Protein AF-A0A1M2V2R4-F1 (afdb_monomer_lite)

Structure (mmCIF, N/CA/C/O backbone):
data_AF-A0A1M2V2R4-F1
#
_entry.id   AF-A0A1M2V2R4-F1
#
loop_
_atom_site.group_PDB
_atom_site.id
_atom_site.type_symbol
_atom_site.label_atom_id
_atom_site.label_alt_id
_atom_site.label_comp_id
_atom_site.label_asym_id
_atom_site.label_entity_id
_atom_site.label_seq_id
_atom_site.pdbx_PDB_ins_code
_atom_site.Cartn_x
_atom_site.Cartn_y
_atom_site.Cartn_z
_atom_site.occupancy
_atom_site.B_iso_or_equiv
_atom_site.auth_seq_id
_atom_site.auth_comp_id
_atom_site.auth_asym_id
_atom_site.auth_atom_id
_atom_site.pdbx_PDB_model_num
ATOM 1 N N . MET A 1 1 ? -35.791 42.695 51.194 1.00 43.44 1 MET A N 1
ATOM 2 C CA . MET A 1 1 ? -35.370 41.279 51.140 1.00 43.44 1 MET A CA 1
ATOM 3 C C . MET A 1 1 ? -35.039 40.938 49.696 1.00 43.44 1 MET A C 1
ATOM 5 O O . MET A 1 1 ? -35.942 40.626 48.939 1.00 43.44 1 MET A O 1
ATOM 9 N N . TYR A 1 2 ? -33.774 41.067 49.300 1.00 45.31 2 TYR A N 1
ATOM 10 C CA . TYR A 1 2 ? -33.283 40.587 48.006 1.00 45.31 2 TYR A CA 1
ATOM 11 C C . TYR A 1 2 ? -32.093 39.670 48.278 1.00 45.31 2 TYR A C 1
ATOM 13 O O . TYR A 1 2 ? -31.218 40.079 49.046 1.00 45.31 2 TYR A O 1
ATOM 21 N N . PRO A 1 3 ? -32.054 38.438 47.743 1.00 62.41 3 PRO A N 1
ATOM 22 C CA . PRO A 1 3 ? -31.018 37.502 48.125 1.00 62.41 3 PRO A CA 1
ATOM 23 C C . PRO A 1 3 ? -29.809 37.683 47.202 1.00 62.41 3 PRO A C 1
ATOM 25 O O . PRO A 1 3 ? -29.926 37.819 45.988 1.00 62.41 3 PRO A O 1
ATOM 28 N N . HIS A 1 4 ? -28.628 37.706 47.807 1.00 57.97 4 HIS A N 1
ATOM 29 C CA . HIS A 1 4 ? -27.348 37.751 47.115 1.00 57.97 4 HIS A CA 1
ATOM 30 C C . HIS A 1 4 ? -26.994 36.348 46.592 1.00 57.97 4 HIS A C 1
ATOM 32 O O . HIS A 1 4 ? -26.732 35.448 47.386 1.00 57.97 4 HIS A O 1
ATOM 38 N N . HIS A 1 5 ? -26.954 36.153 45.268 1.00 59.88 5 HIS A N 1
ATOM 39 C CA . HIS A 1 5 ? -26.519 34.896 44.624 1.00 59.88 5 HIS A CA 1
ATOM 40 C C . HIS A 1 5 ? -25.439 35.118 43.547 1.00 59.88 5 HIS A C 1
ATOM 42 O O . HIS A 1 5 ? -25.550 34.669 42.413 1.00 59.88 5 HIS A O 1
ATOM 48 N N . TRP A 1 6 ? -24.351 35.800 43.910 1.00 57.03 6 TRP A N 1
ATOM 49 C CA . TRP A 1 6 ? -23.211 36.069 43.014 1.00 57.03 6 TRP A CA 1
ATOM 50 C C . TRP A 1 6 ? -21.918 35.361 43.463 1.00 57.03 6 TRP A C 1
ATOM 52 O O . TRP A 1 6 ? -20.842 35.948 43.463 1.00 57.03 6 TRP A O 1
ATOM 62 N N . GLY A 1 7 ? -22.012 34.097 43.897 1.00 58.00 7 GLY A N 1
ATOM 63 C CA . GLY A 1 7 ? -20.919 33.431 44.627 1.00 58.00 7 GLY A CA 1
ATOM 64 C C . GLY A 1 7 ? -20.260 32.192 44.008 1.00 58.00 7 GLY A C 1
ATOM 65 O O . GLY A 1 7 ? -19.337 31.667 44.626 1.00 58.00 7 GLY A O 1
ATOM 66 N N . HIS A 1 8 ? -20.687 31.673 42.847 1.00 55.97 8 HIS A N 1
ATOM 67 C CA . HIS A 1 8 ? -20.302 30.299 42.456 1.00 55.97 8 HIS A CA 1
ATOM 68 C C . HIS A 1 8 ? -19.727 30.077 41.046 1.00 55.97 8 HIS A C 1
ATOM 70 O O . HIS A 1 8 ? -19.589 28.927 40.640 1.00 55.97 8 HIS A O 1
ATOM 76 N N . MET A 1 9 ? -19.291 31.108 40.312 1.00 56.41 9 MET A N 1
ATOM 77 C CA . MET A 1 9 ? -18.733 30.891 38.959 1.00 56.41 9 MET A CA 1
ATOM 78 C C . MET A 1 9 ? -17.219 30.619 38.871 1.00 56.41 9 MET A C 1
ATOM 80 O O . MET A 1 9 ? -16.747 30.201 37.818 1.00 56.41 9 MET A O 1
ATOM 84 N N . TYR A 1 10 ? -16.437 30.748 39.948 1.00 57.16 10 TYR A N 1
ATOM 85 C CA . TYR A 1 10 ? -14.966 30.651 39.846 1.00 57.16 10 TYR A CA 1
ATOM 86 C C . TYR A 1 10 ? -14.344 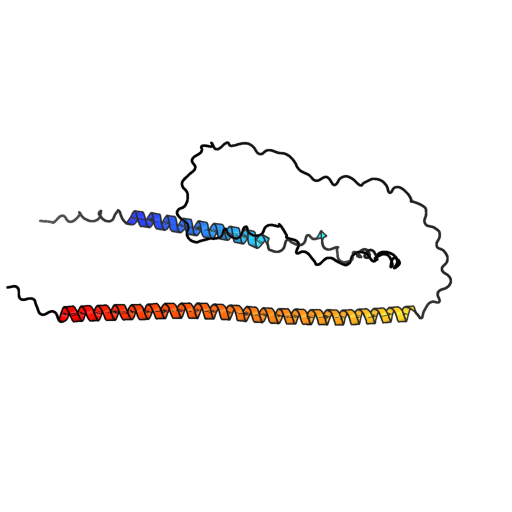29.300 40.243 1.00 57.16 10 TYR A C 1
ATOM 88 O O . TYR A 1 10 ? -13.121 29.185 40.307 1.00 57.16 10 TYR A O 1
ATOM 96 N N . ARG A 1 11 ? -15.133 28.238 40.472 1.00 53.97 11 ARG A N 1
ATOM 97 C CA . ARG A 1 11 ? -14.583 26.923 40.882 1.00 53.97 11 ARG A CA 1
ATOM 98 C C . ARG A 1 11 ? -14.212 25.968 39.734 1.00 53.97 11 ARG A C 1
ATOM 100 O O . ARG A 1 11 ? -13.645 24.914 40.002 1.00 53.97 11 ARG A O 1
ATOM 107 N N . CYS A 1 12 ? -14.426 26.347 38.471 1.00 57.62 12 CYS A N 1
ATOM 108 C CA . CYS A 1 12 ? -14.087 25.521 37.296 1.00 57.62 12 CYS A CA 1
ATOM 109 C C . CYS A 1 12 ? -12.689 25.788 36.682 1.00 57.62 12 CYS A C 1
ATOM 111 O O . CYS A 1 12 ? -12.333 25.181 35.676 1.00 57.62 12 CYS A O 1
ATOM 113 N N . GLY A 1 13 ? -11.857 26.652 37.279 1.00 56.47 13 GLY A N 1
ATOM 114 C CA . GLY A 1 13 ? -10.621 27.164 36.654 1.00 56.47 13 GLY A CA 1
ATOM 115 C C . GLY A 1 13 ? -9.381 26.253 36.637 1.00 56.47 13 GLY A C 1
ATOM 116 O O . GLY A 1 13 ? -8.342 26.674 36.140 1.00 56.47 13 GLY A O 1
ATOM 117 N N . ARG A 1 14 ? -9.430 25.025 37.177 1.00 60.69 14 ARG A N 1
ATOM 118 C CA . ARG A 1 14 ? -8.240 24.140 37.244 1.00 60.69 14 ARG A CA 1
ATOM 119 C C . ARG A 1 14 ? -8.188 23.029 36.195 1.00 60.69 14 ARG A C 1
ATOM 121 O O . ARG A 1 14 ? -7.108 22.500 35.950 1.00 60.69 14 ARG A O 1
ATOM 128 N N . ALA A 1 15 ? -9.312 22.669 35.579 1.00 59.00 15 ALA A N 1
ATOM 129 C CA . ALA A 1 15 ? -9.340 21.608 34.568 1.00 59.00 15 ALA A CA 1
ATOM 130 C C . ALA A 1 15 ? -9.020 22.132 33.157 1.00 59.00 15 ALA A C 1
ATOM 132 O O . ALA A 1 15 ? -8.396 21.431 32.364 1.00 59.00 15 ALA A O 1
ATOM 133 N N . THR A 1 16 ? -9.383 23.379 32.855 1.00 71.50 16 THR A N 1
ATOM 134 C CA . THR A 1 16 ? -9.231 23.968 31.516 1.00 71.50 16 THR A CA 1
ATOM 135 C C . THR A 1 16 ? -7.776 24.229 31.127 1.00 71.50 16 THR A C 1
ATOM 137 O O . THR A 1 16 ? -7.438 24.102 29.952 1.00 71.50 16 THR A O 1
ATOM 140 N N . SER A 1 17 ? -6.878 24.498 32.086 1.00 83.06 17 SER A N 1
ATOM 141 C CA . SER A 1 17 ? -5.461 24.724 31.761 1.00 83.06 17 SER A CA 1
ATOM 142 C C . SER A 1 17 ? -4.756 23.462 31.257 1.00 83.06 17 SER A C 1
ATOM 144 O O . SER A 1 17 ? -3.852 23.554 30.432 1.00 83.06 17 SER A O 1
ATOM 146 N N . ARG A 1 18 ? -5.188 22.270 31.691 1.00 84.81 18 ARG A N 1
ATOM 147 C CA . ARG A 1 18 ? -4.596 21.004 31.233 1.00 84.81 18 ARG A CA 1
ATOM 148 C C . ARG A 1 18 ? -4.964 20.708 29.788 1.00 84.81 18 ARG A C 1
ATOM 150 O O . ARG A 1 18 ? -4.087 20.351 29.012 1.00 84.81 18 ARG A O 1
ATOM 157 N N . PHE A 1 19 ? -6.227 20.910 29.416 1.00 89.81 19 PHE A N 1
ATOM 158 C CA . PHE A 1 19 ? -6.665 20.739 28.029 1.00 89.81 19 PHE A CA 1
ATOM 159 C C . PHE A 1 19 ? -5.921 21.672 27.074 1.00 89.81 19 PHE A C 1
ATOM 161 O O . PHE A 1 19 ? -5.541 21.238 25.991 1.00 89.81 19 PHE A O 1
ATOM 168 N N . PHE A 1 20 ? -5.640 22.907 27.496 1.00 91.88 20 PHE A N 1
ATOM 169 C CA . PHE A 1 20 ? -4.827 23.831 26.709 1.00 91.88 20 PHE A CA 1
ATOM 170 C C . PHE A 1 20 ? -3.417 23.278 26.444 1.00 91.88 20 PHE A C 1
ATOM 172 O O . PHE A 1 20 ? -2.982 23.237 25.296 1.00 91.88 20 PHE A O 1
ATOM 179 N N . TRP A 1 21 ? -2.731 22.769 27.474 1.00 92.25 21 TRP A N 1
ATOM 180 C CA . TRP A 1 21 ? -1.406 22.161 27.305 1.00 92.25 21 TRP A CA 1
ATOM 181 C C . TRP A 1 21 ? -1.431 20.883 26.460 1.00 92.25 21 TRP A C 1
ATOM 183 O O . TRP A 1 21 ? -0.523 20.676 25.658 1.00 92.25 21 TRP A O 1
ATOM 193 N N . PHE A 1 22 ? -2.473 20.053 26.579 1.00 95.50 22 PHE A N 1
ATOM 194 C CA . PHE A 1 22 ? -2.638 18.878 25.719 1.00 95.50 22 PHE A CA 1
ATOM 195 C C . PHE A 1 22 ? -2.870 19.260 24.257 1.00 95.50 22 PHE A C 1
ATOM 197 O O . PHE A 1 22 ? -2.244 18.671 23.382 1.00 95.50 22 PHE A O 1
ATOM 204 N N . ALA A 1 23 ? -3.715 20.257 23.982 1.00 96.06 23 ALA A N 1
ATOM 205 C CA . ALA A 1 23 ? -3.953 20.735 22.622 1.00 96.06 23 ALA A CA 1
ATOM 206 C C . ALA A 1 23 ? -2.678 21.330 22.008 1.00 96.06 23 ALA A C 1
ATOM 208 O O . ALA A 1 23 ? -2.348 21.034 20.861 1.00 96.06 23 ALA A O 1
ATOM 209 N N . PHE A 1 24 ? -1.922 22.105 22.791 1.00 97.19 24 PHE A N 1
ATOM 210 C CA . PHE A 1 24 ? -0.652 22.671 22.346 1.00 97.19 24 PHE A CA 1
ATOM 211 C C . PHE A 1 24 ? 0.394 21.579 22.069 1.00 97.19 24 PHE A C 1
ATOM 213 O O . PHE A 1 24 ? 1.038 21.589 21.022 1.00 97.19 24 PHE A O 1
ATOM 220 N N . GLY A 1 25 ? 0.517 20.590 22.960 1.00 97.12 25 GLY A N 1
ATOM 221 C CA . GLY A 1 25 ? 1.423 19.453 22.783 1.00 97.12 25 GLY A CA 1
ATOM 222 C C . GLY A 1 25 ? 1.050 18.566 21.593 1.00 97.12 25 GLY A C 1
ATOM 223 O O . GLY A 1 25 ? 1.919 18.216 20.798 1.00 97.12 25 GLY A O 1
ATOM 224 N N . ALA A 1 26 ? -0.237 18.249 21.421 1.00 96.75 26 ALA A N 1
ATOM 225 C CA . ALA A 1 26 ? -0.728 17.475 20.282 1.00 96.75 26 ALA A CA 1
ATOM 226 C C . ALA A 1 26 ? -0.516 18.219 18.955 1.00 96.75 26 ALA A C 1
ATOM 228 O O . ALA A 1 26 ? -0.097 17.611 17.969 1.00 96.75 26 ALA A O 1
ATOM 229 N N . GLY A 1 27 ? -0.738 19.537 18.940 1.00 97.69 27 GLY A N 1
ATOM 230 C CA . GLY A 1 27 ? -0.460 20.385 17.783 1.00 97.69 27 GLY A CA 1
ATOM 231 C C . GLY A 1 27 ? 1.022 20.380 17.410 1.00 97.69 27 GLY A C 1
ATOM 232 O O . GLY A 1 27 ? 1.357 20.147 16.251 1.00 97.69 27 GLY A O 1
ATOM 233 N N . PHE A 1 28 ? 1.914 20.551 18.390 1.00 97.56 28 PHE A N 1
ATOM 234 C CA . PHE A 1 28 ? 3.357 20.543 18.145 1.00 97.56 28 PHE A CA 1
ATOM 235 C C . PHE A 1 28 ? 3.866 19.168 17.691 1.00 97.56 28 PHE A C 1
ATOM 237 O O . PHE A 1 28 ? 4.663 19.093 16.762 1.00 97.56 28 PHE A O 1
ATOM 244 N N . ALA A 1 29 ? 3.374 18.076 18.287 1.00 96.50 29 ALA A N 1
ATOM 245 C CA . ALA A 1 29 ? 3.725 16.716 17.875 1.00 96.50 29 ALA A CA 1
ATOM 246 C C . ALA A 1 29 ? 3.257 16.411 16.444 1.00 96.50 29 ALA A C 1
ATOM 248 O O . ALA A 1 29 ? 4.014 15.852 15.654 1.00 96.50 29 ALA A O 1
ATOM 249 N N . THR A 1 30 ? 2.037 16.830 16.093 1.00 96.50 30 THR A N 1
ATOM 250 C CA . THR A 1 30 ? 1.502 16.674 14.733 1.00 96.50 30 THR A CA 1
ATOM 251 C C . THR A 1 30 ? 2.315 17.496 13.736 1.00 96.50 30 THR A C 1
ATOM 253 O O . THR A 1 30 ? 2.722 16.973 12.705 1.00 96.50 30 THR A O 1
ATOM 256 N N . TRP A 1 31 ? 2.619 18.759 14.059 1.00 96.38 31 TRP A N 1
ATOM 257 C CA . TRP A 1 31 ? 3.461 19.611 13.219 1.00 96.38 31 TRP A CA 1
ATOM 258 C C . TRP A 1 31 ? 4.863 19.027 13.032 1.00 96.38 31 TRP A C 1
ATOM 260 O O . TRP A 1 31 ? 5.334 18.968 11.902 1.00 96.38 31 TRP A O 1
ATOM 270 N N . TRP A 1 32 ? 5.504 18.538 14.098 1.00 95.69 32 TRP A N 1
ATOM 271 C CA . TRP A 1 32 ? 6.814 17.888 14.024 1.00 95.69 32 TRP A CA 1
ATOM 272 C C . TRP A 1 32 ? 6.789 16.653 13.119 1.00 95.69 32 TRP A C 1
ATOM 274 O O . TRP A 1 32 ? 7.678 16.496 12.287 1.00 95.69 32 TRP A O 1
ATOM 284 N N . HIS A 1 33 ? 5.759 15.807 13.238 1.00 89.38 33 HIS A N 1
ATOM 285 C CA . HIS A 1 33 ? 5.614 14.618 12.397 1.00 89.38 33 HIS A CA 1
ATOM 286 C C . HIS A 1 33 ? 5.398 14.999 10.928 1.00 89.38 33 HIS A C 1
ATOM 288 O O . HIS A 1 33 ? 6.132 14.536 10.063 1.00 89.38 33 HIS A O 1
ATOM 294 N N . CYS A 1 34 ? 4.493 15.944 10.649 1.00 92.19 34 CYS A N 1
ATOM 295 C CA . CYS A 1 34 ? 4.275 16.450 9.293 1.00 92.19 34 CYS A CA 1
ATOM 296 C C . CYS A 1 34 ? 5.515 17.144 8.707 1.00 92.19 34 CYS A C 1
ATOM 298 O O . CYS A 1 34 ? 5.779 17.021 7.513 1.00 92.19 34 CYS A O 1
ATOM 300 N N . HIS A 1 35 ? 6.278 17.875 9.522 1.00 92.00 35 HIS A N 1
ATOM 301 C CA . HIS A 1 35 ? 7.501 18.555 9.101 1.00 92.00 35 HIS A CA 1
ATOM 302 C C . HIS A 1 35 ? 8.608 17.548 8.772 1.00 92.00 35 HIS A C 1
ATOM 304 O O . HIS A 1 35 ? 9.261 17.668 7.737 1.00 92.00 35 HIS A O 1
ATOM 310 N N . HIS A 1 36 ? 8.792 16.523 9.609 1.00 89.31 36 HIS A N 1
ATOM 311 C CA . HIS A 1 36 ? 9.741 15.443 9.335 1.00 89.31 36 HIS A CA 1
ATOM 312 C C . HIS A 1 36 ? 9.352 14.617 8.113 1.00 89.31 36 HIS A C 1
ATOM 314 O O . HIS A 1 36 ? 10.214 14.339 7.280 1.00 89.31 36 HIS A O 1
ATOM 320 N N . ASP A 1 37 ? 8.069 14.292 7.959 1.00 84.38 37 ASP A N 1
ATOM 321 C CA . ASP A 1 37 ? 7.582 13.602 6.769 1.00 84.38 37 ASP A CA 1
ATOM 322 C C . ASP A 1 37 ? 7.820 14.455 5.522 1.00 84.38 37 ASP A C 1
ATOM 324 O O . ASP A 1 37 ? 8.337 13.951 4.531 1.00 84.38 37 ASP A O 1
ATOM 328 N N . ALA A 1 38 ? 7.540 15.761 5.553 1.00 82.81 38 ALA A N 1
ATOM 329 C CA . ALA A 1 38 ? 7.800 16.644 4.415 1.00 82.81 38 ALA A CA 1
ATOM 330 C C . ALA A 1 38 ? 9.284 16.658 3.999 1.00 82.81 38 ALA A C 1
ATOM 332 O O . ALA A 1 38 ? 9.578 16.659 2.801 1.00 82.81 38 ALA A O 1
ATOM 333 N N . HIS A 1 39 ? 10.212 16.608 4.961 1.00 80.31 39 HIS A N 1
ATOM 334 C CA . HIS A 1 39 ? 11.642 16.457 4.682 1.00 80.31 39 HIS A CA 1
ATOM 335 C C . HIS A 1 39 ? 11.980 15.085 4.085 1.00 80.31 39 HIS A C 1
ATOM 337 O O . HIS A 1 39 ? 12.684 15.031 3.078 1.00 80.31 39 HIS A O 1
ATOM 343 N N . ALA A 1 40 ? 11.418 13.997 4.616 1.00 77.25 40 ALA A N 1
ATOM 344 C CA . ALA A 1 40 ? 11.602 12.655 4.059 1.00 77.25 40 ALA A CA 1
ATOM 345 C C . ALA A 1 40 ? 11.046 12.544 2.627 1.00 77.25 40 ALA A C 1
ATOM 347 O O . ALA A 1 40 ? 11.666 11.940 1.755 1.00 77.25 40 ALA A O 1
ATOM 348 N N . TRP A 1 41 ? 9.911 13.187 2.343 1.00 74.38 41 TRP A N 1
ATOM 349 C CA . TRP A 1 41 ? 9.349 13.288 0.996 1.00 74.38 41 TRP A CA 1
ATOM 350 C C . TRP A 1 41 ? 10.211 14.154 0.067 1.00 74.38 41 TRP A C 1
ATOM 352 O O . TRP A 1 41 ? 10.295 13.854 -1.125 1.00 74.38 41 TRP A O 1
ATOM 362 N N . ALA A 1 42 ? 10.853 15.213 0.570 1.00 78.31 42 ALA A N 1
ATOM 363 C CA . ALA A 1 42 ? 11.776 16.037 -0.210 1.00 78.31 42 ALA A CA 1
ATOM 364 C C . ALA A 1 42 ? 13.064 15.273 -0.570 1.00 78.31 42 ALA A C 1
ATOM 366 O O . ALA A 1 42 ? 13.492 15.327 -1.723 1.00 78.31 42 ALA A O 1
ATOM 367 N N . GLU A 1 43 ? 13.621 14.504 0.367 1.00 77.19 43 GLU A N 1
ATOM 368 C CA . GLU A 1 43 ? 14.763 13.609 0.126 1.00 77.19 43 GLU A CA 1
ATOM 369 C C . GLU A 1 43 ? 14.382 12.452 -0.811 1.00 77.19 43 GLU A C 1
ATOM 371 O O . GLU A 1 43 ? 15.078 12.183 -1.786 1.00 77.19 43 GLU A O 1
ATOM 376 N N . ALA A 1 44 ? 13.214 11.830 -0.628 1.00 73.75 44 ALA A N 1
ATOM 377 C CA . ALA A 1 44 ? 12.723 10.791 -1.537 1.00 73.75 44 ALA A CA 1
ATOM 378 C C . ALA A 1 44 ? 12.455 11.325 -2.958 1.00 73.75 44 ALA A C 1
ATOM 380 O O . ALA A 1 44 ? 12.595 10.596 -3.940 1.00 73.75 44 ALA A O 1
ATOM 381 N N . ARG A 1 45 ? 12.110 12.611 -3.112 1.00 61.69 45 ARG A N 1
ATOM 382 C CA . ARG A 1 45 ? 11.993 13.261 -4.429 1.00 61.69 45 ARG A CA 1
ATOM 383 C C . ARG A 1 45 ? 13.340 13.614 -5.056 1.00 61.69 45 ARG A C 1
ATOM 385 O O . ARG A 1 45 ? 13.376 13.798 -6.269 1.00 61.69 45 ARG A O 1
ATOM 392 N N . GLN A 1 46 ? 14.440 13.622 -4.302 1.00 57.03 46 GLN A N 1
ATOM 393 C CA . GLN A 1 46 ? 15.789 13.627 -4.886 1.00 57.03 46 GLN A CA 1
ATOM 394 C C . GLN A 1 46 ? 16.138 12.270 -5.525 1.00 57.03 46 GLN A C 1
ATOM 396 O O . GLN A 1 46 ? 17.043 12.203 -6.347 1.00 57.03 46 GLN A O 1
ATOM 401 N N . CYS A 1 47 ? 15.352 11.212 -5.276 1.00 57.78 47 CYS A N 1
ATOM 402 C CA . CYS A 1 47 ? 15.371 9.986 -6.080 1.00 57.78 47 CYS A CA 1
ATOM 403 C C . CYS A 1 47 ? 14.548 10.084 -7.379 1.00 57.78 47 CYS A C 1
ATOM 405 O O . CYS A 1 47 ? 14.407 9.077 -8.080 1.00 57.78 47 CYS A O 1
ATOM 407 N N . MET A 1 48 ? 14.038 11.264 -7.768 1.00 51.97 48 MET A N 1
ATOM 408 C CA . MET A 1 48 ? 13.725 11.511 -9.178 1.00 51.97 48 MET A CA 1
ATOM 409 C C . MET A 1 48 ? 15.040 11.538 -9.955 1.00 51.97 48 MET A C 1
ATOM 411 O O . MET A 1 48 ? 15.591 12.603 -10.200 1.00 51.97 48 MET A O 1
ATOM 415 N N . ARG A 1 49 ? 15.529 10.331 -10.274 1.00 52.41 49 ARG A N 1
ATOM 416 C CA . ARG A 1 49 ? 16.517 9.969 -11.293 1.00 52.41 49 ARG A CA 1
ATOM 417 C C . ARG A 1 49 ? 17.357 11.169 -11.704 1.00 52.41 49 ARG A C 1
ATOM 419 O O . ARG A 1 49 ? 16.931 11.893 -12.606 1.00 52.41 49 ARG A O 1
ATOM 426 N N . ASP A 1 50 ? 18.503 11.353 -11.037 1.00 57.84 50 ASP A N 1
ATOM 427 C CA . ASP A 1 50 ? 19.511 12.349 -11.404 1.00 57.84 50 ASP A CA 1
ATOM 428 C C . ASP A 1 50 ? 19.501 12.503 -12.915 1.00 57.84 50 ASP A C 1
ATOM 430 O O . ASP A 1 50 ? 19.715 11.528 -13.646 1.00 57.84 50 ASP A O 1
ATOM 434 N N . ARG A 1 51 ? 19.112 13.698 -13.371 1.00 63.09 51 ARG A N 1
ATOM 435 C CA . ARG A 1 51 ? 19.015 14.040 -14.785 1.00 63.09 51 ARG A CA 1
ATOM 436 C C . ARG A 1 51 ? 20.307 13.550 -15.415 1.00 63.09 51 ARG A C 1
ATOM 438 O O . ARG A 1 51 ? 21.356 14.111 -15.101 1.00 63.09 51 ARG A O 1
ATOM 445 N N . ILE A 1 52 ? 20.229 12.471 -16.204 1.00 67.75 52 ILE A N 1
ATOM 446 C CA . ILE A 1 52 ? 21.421 11.786 -16.710 1.00 67.75 52 ILE A CA 1
ATOM 447 C C . ILE A 1 52 ? 22.271 12.884 -17.341 1.00 67.75 52 ILE A C 1
ATOM 449 O O . ILE A 1 52 ? 21.762 13.594 -18.219 1.00 67.75 52 ILE A O 1
ATOM 453 N N . PRO A 1 53 ? 23.482 13.140 -16.816 1.00 70.19 53 PRO A N 1
ATOM 454 C CA . PRO A 1 53 ? 24.222 14.328 -17.189 1.00 70.19 53 PRO A CA 1
ATOM 455 C C . PRO A 1 53 ? 24.386 14.281 -18.704 1.00 70.19 53 PRO A C 1
ATOM 457 O O . PRO A 1 53 ? 24.777 13.245 -19.229 1.00 70.19 53 PRO A O 1
ATOM 460 N N . GLN A 1 54 ? 24.038 15.357 -19.419 1.00 68.00 54 GLN A N 1
ATOM 461 C CA . GLN A 1 54 ? 23.913 15.303 -20.886 1.00 68.00 54 GLN A CA 1
ATOM 462 C C . GLN A 1 54 ? 25.201 14.857 -21.600 1.00 68.00 54 GLN A C 1
ATOM 464 O O . GLN A 1 54 ? 25.139 14.363 -22.713 1.00 68.00 54 GLN A O 1
ATOM 469 N N . ARG A 1 55 ? 26.351 14.932 -20.922 1.00 72.38 55 ARG A N 1
ATOM 470 C CA . ARG A 1 55 ? 27.631 14.345 -21.352 1.00 72.38 55 ARG A CA 1
ATOM 471 C C . ARG A 1 55 ? 27.654 12.811 -21.460 1.00 72.38 55 ARG A C 1
ATOM 473 O O . ARG A 1 55 ? 28.575 12.281 -22.061 1.00 72.38 55 ARG A O 1
ATOM 480 N N . ALA A 1 56 ? 26.709 12.096 -20.849 1.00 75.56 56 ALA A N 1
ATOM 481 C CA . ALA A 1 56 ? 26.640 10.634 -20.906 1.00 75.56 56 ALA A CA 1
ATOM 482 C C . ALA A 1 56 ? 26.052 10.122 -22.229 1.00 75.56 56 ALA A C 1
ATOM 484 O O . ALA A 1 56 ? 26.194 8.941 -22.532 1.00 75.56 56 ALA A O 1
ATOM 485 N N . TYR A 1 57 ? 25.421 10.997 -23.017 1.00 72.44 57 TYR A N 1
ATOM 486 C CA . TYR A 1 57 ? 24.968 10.672 -24.361 1.00 72.44 57 TYR A CA 1
ATOM 487 C C . TYR A 1 57 ? 25.747 11.526 -25.363 1.00 72.44 57 TYR A C 1
ATOM 489 O O . TYR A 1 57 ? 25.666 12.754 -25.298 1.00 72.44 57 TYR A O 1
ATOM 497 N N . PRO A 1 58 ? 26.518 10.918 -26.280 1.00 75.50 58 PRO A N 1
ATOM 498 C CA . PRO A 1 58 ? 27.112 11.673 -27.371 1.00 75.50 58 PRO A CA 1
ATOM 499 C C . PRO A 1 58 ? 25.991 12.290 -28.226 1.00 75.50 58 PRO A C 1
ATOM 501 O O . PRO A 1 58 ? 24.930 11.674 -28.381 1.00 75.50 58 PRO A O 1
ATOM 504 N N . PRO A 1 59 ? 26.182 13.502 -28.773 1.00 79.56 59 PRO A N 1
ATOM 505 C CA . PRO A 1 59 ? 25.171 14.125 -29.610 1.00 79.56 59 PRO A CA 1
ATOM 506 C C . PRO A 1 59 ? 24.874 13.228 -30.827 1.00 79.56 59 PRO A C 1
ATOM 508 O O . PRO A 1 59 ? 25.811 12.654 -31.402 1.00 79.56 59 PRO A O 1
ATOM 511 N N . PRO A 1 60 ? 23.590 13.077 -31.209 1.00 72.38 60 PRO A N 1
ATOM 512 C CA . PRO A 1 60 ? 23.183 12.242 -32.335 1.00 72.38 60 PRO A CA 1
ATOM 513 C C . PRO A 1 60 ? 23.923 12.689 -33.601 1.00 72.38 60 PRO A C 1
ATOM 515 O O . PRO A 1 60 ? 23.818 13.842 -34.007 1.00 72.38 60 PRO A O 1
ATOM 518 N N . GLY A 1 61 ? 24.717 11.784 -34.181 1.00 77.75 61 GLY A N 1
ATOM 519 C CA . GLY A 1 61 ? 25.609 12.061 -35.315 1.00 77.75 61 GLY A CA 1
ATOM 520 C C . GLY A 1 61 ? 27.103 11.914 -35.005 1.00 77.75 61 GLY A C 1
ATOM 521 O O . GLY A 1 61 ? 27.911 11.875 -35.928 1.00 77.75 61 GLY A O 1
ATOM 522 N N . THR A 1 62 ? 27.489 11.766 -33.734 1.00 75.12 62 THR A N 1
ATOM 523 C CA . THR A 1 62 ? 28.872 11.408 -33.386 1.00 75.12 62 THR A CA 1
ATOM 524 C C . THR A 1 62 ? 29.074 9.912 -33.617 1.00 75.12 62 THR A C 1
ATOM 526 O O . THR A 1 62 ? 28.488 9.099 -32.902 1.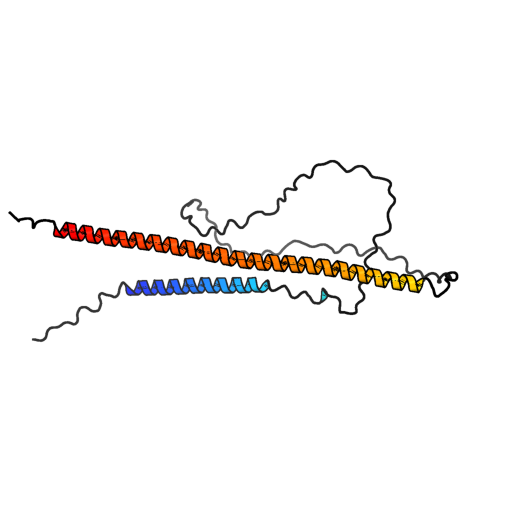00 75.12 62 THR A O 1
ATOM 529 N N . ALA A 1 63 ? 29.870 9.535 -34.620 1.00 71.69 63 ALA A N 1
ATOM 530 C CA . ALA A 1 63 ? 30.244 8.141 -34.839 1.00 71.69 63 ALA A CA 1
ATOM 531 C C . ALA A 1 63 ? 30.949 7.605 -33.582 1.00 71.69 63 ALA A C 1
ATOM 533 O O . ALA A 1 63 ? 31.975 8.142 -33.161 1.00 71.69 63 ALA A O 1
ATOM 534 N N . LEU A 1 64 ? 30.364 6.580 -32.957 1.00 69.44 64 LEU A N 1
ATOM 535 C CA . LEU A 1 64 ? 31.007 5.864 -31.859 1.00 69.44 64 LEU A CA 1
ATOM 536 C C . LEU A 1 64 ? 32.348 5.319 -32.371 1.00 69.44 64 LEU A C 1
ATOM 538 O O . LEU A 1 64 ? 32.369 4.731 -33.458 1.00 69.44 64 LEU A O 1
ATOM 542 N N . PRO A 1 65 ? 33.460 5.510 -31.635 1.00 78.75 65 PRO A N 1
ATOM 543 C CA . PRO A 1 65 ? 34.700 4.840 -31.985 1.00 78.75 65 PRO A CA 1
ATOM 544 C C . PRO A 1 65 ? 34.420 3.333 -32.033 1.00 78.75 65 PRO A C 1
ATOM 546 O O . PRO A 1 65 ? 33.686 2.831 -31.171 1.00 78.75 65 PRO A O 1
ATOM 549 N N . PRO A 1 66 ? 34.942 2.615 -33.042 1.00 79.75 66 PRO A N 1
ATOM 550 C CA . PRO A 1 66 ? 34.754 1.178 -33.116 1.00 79.75 66 PRO A CA 1
ATOM 551 C C . PRO A 1 66 ? 35.236 0.565 -31.795 1.00 79.75 66 PRO A C 1
ATOM 553 O O . PRO A 1 66 ? 36.280 0.988 -31.281 1.00 79.75 66 PRO A O 1
ATOM 556 N N . PRO A 1 67 ? 34.476 -0.374 -31.202 1.00 75.69 67 PRO A N 1
ATOM 557 C CA . PRO A 1 67 ? 34.941 -1.076 -30.018 1.00 75.69 67 PRO A CA 1
ATOM 558 C C . PRO A 1 67 ? 36.324 -1.666 -30.328 1.00 75.69 67 PRO A C 1
ATOM 560 O O . PRO A 1 67 ? 36.531 -2.126 -31.456 1.00 75.69 67 PRO A O 1
ATOM 563 N N . PRO A 1 68 ? 37.279 -1.627 -29.380 1.00 70.00 68 PRO A N 1
ATOM 564 C CA . PRO A 1 68 ? 38.546 -2.312 -29.569 1.00 70.00 68 PRO A CA 1
ATOM 565 C C . PRO A 1 68 ? 38.208 -3.767 -29.878 1.00 70.00 68 PRO A C 1
ATOM 567 O O . PRO A 1 68 ? 37.575 -4.450 -29.070 1.00 70.00 68 PRO A O 1
ATOM 570 N N . PHE A 1 69 ? 38.534 -4.197 -31.095 1.00 67.56 69 PHE A N 1
ATOM 571 C CA . PHE A 1 69 ? 38.383 -5.588 -31.472 1.00 67.56 69 PHE A CA 1
ATOM 572 C C . PHE A 1 69 ? 39.184 -6.403 -30.453 1.00 67.56 69 PHE A C 1
ATOM 574 O O . PHE A 1 69 ? 40.341 -6.055 -30.206 1.00 67.56 69 PHE A O 1
ATOM 581 N N . PRO A 1 70 ? 38.592 -7.424 -29.808 1.00 66.44 70 PRO A N 1
ATOM 582 C CA . PRO A 1 70 ? 39.388 -8.367 -29.048 1.00 66.44 70 PRO A CA 1
ATOM 583 C C . PRO A 1 70 ? 40.413 -8.944 -30.019 1.00 66.44 70 PRO A C 1
ATOM 585 O O . PRO A 1 70 ? 40.041 -9.482 -31.067 1.00 66.44 70 PRO A O 1
ATOM 588 N N . ASP A 1 71 ? 41.689 -8.735 -29.703 1.00 59.47 71 ASP A N 1
ATOM 589 C CA . ASP A 1 71 ? 42.790 -9.284 -30.473 1.00 59.47 71 ASP A CA 1
ATOM 590 C C . ASP A 1 71 ? 42.556 -10.783 -30.690 1.00 59.47 71 ASP A C 1
ATOM 592 O O . ASP A 1 71 ? 42.012 -11.492 -29.838 1.00 59.47 71 ASP A O 1
ATOM 596 N N . ALA A 1 72 ? 42.907 -11.215 -31.895 1.00 60.53 72 ALA A N 1
ATOM 597 C CA . ALA A 1 72 ? 42.695 -12.546 -32.431 1.00 60.53 72 ALA A CA 1
ATOM 598 C C . ALA A 1 72 ? 43.115 -13.682 -31.464 1.00 60.53 72 ALA A C 1
ATOM 600 O O . ALA A 1 72 ? 43.933 -13.470 -30.566 1.00 60.53 72 ALA A O 1
ATOM 601 N N . PRO A 1 73 ? 42.590 -14.908 -31.664 1.00 53.78 73 PRO A N 1
ATOM 602 C CA . PRO A 1 73 ? 42.802 -16.042 -30.770 1.00 53.78 73 PRO A CA 1
ATOM 603 C C . PRO A 1 73 ? 44.294 -16.317 -30.567 1.00 53.78 73 PRO A C 1
ATOM 605 O O . PRO A 1 73 ? 44.995 -16.673 -31.512 1.00 53.78 73 PRO A O 1
ATOM 608 N N . GLN A 1 74 ? 44.772 -16.154 -29.333 1.00 52.03 74 GLN A N 1
ATOM 609 C CA . GLN A 1 74 ? 46.060 -16.701 -28.923 1.00 52.03 74 GLN A CA 1
ATOM 610 C C . GLN A 1 74 ? 45.973 -18.230 -28.909 1.00 52.03 74 GLN A C 1
ATOM 612 O O . GLN A 1 74 ? 44.973 -18.806 -28.474 1.00 52.03 74 GLN A O 1
ATOM 617 N N . ASP A 1 75 ? 47.029 -18.850 -29.429 1.00 47.88 75 ASP A N 1
ATOM 618 C CA . ASP A 1 75 ? 47.204 -20.286 -29.600 1.00 47.88 75 ASP A CA 1
ATOM 619 C C . ASP A 1 75 ? 46.830 -21.126 -28.360 1.00 47.88 75 ASP A C 1
ATOM 621 O O . ASP A 1 75 ? 47.102 -20.736 -27.220 1.00 47.88 75 ASP A O 1
ATOM 625 N N . PRO A 1 76 ? 46.265 -22.331 -28.561 1.00 55.28 76 PRO A N 1
ATOM 626 C CA . PRO A 1 76 ? 45.951 -23.266 -27.493 1.00 55.28 76 PRO A CA 1
ATOM 627 C C . PRO A 1 76 ? 47.191 -24.091 -27.119 1.00 55.28 76 PRO A C 1
ATOM 629 O O . PRO A 1 76 ? 47.317 -25.251 -27.505 1.00 55.28 76 PRO A O 1
ATOM 632 N N . ALA A 1 77 ? 48.115 -23.528 -26.347 1.00 54.38 77 ALA A N 1
ATOM 633 C CA . ALA A 1 77 ? 49.130 -24.327 -25.665 1.00 54.38 77 ALA A CA 1
ATOM 634 C C . ALA A 1 77 ? 49.534 -23.637 -24.358 1.00 54.38 77 ALA A C 1
ATOM 636 O O . ALA A 1 77 ? 49.831 -22.454 -24.366 1.00 54.38 77 ALA A O 1
ATOM 637 N N . GLU A 1 78 ? 49.528 -24.389 -23.253 1.00 50.75 78 GLU A N 1
ATOM 638 C CA . GLU A 1 78 ? 49.779 -23.931 -21.873 1.00 50.75 78 GLU A CA 1
ATOM 639 C C . GLU A 1 78 ? 48.656 -23.042 -21.305 1.00 50.75 78 GLU A C 1
ATOM 641 O O . GLU A 1 78 ? 48.620 -21.832 -21.447 1.00 50.75 78 GLU A O 1
ATOM 646 N N . THR A 1 79 ? 47.705 -23.547 -20.523 1.00 51.16 79 THR A N 1
ATOM 647 C CA . THR A 1 79 ? 47.995 -24.044 -19.174 1.00 51.16 79 THR A CA 1
ATOM 648 C C . THR A 1 79 ? 46.745 -24.746 -18.635 1.00 51.16 79 THR A C 1
ATOM 650 O O . THR A 1 79 ? 45.837 -24.130 -18.078 1.00 51.16 79 THR A O 1
ATOM 653 N N . GLN A 1 80 ? 46.697 -26.069 -18.788 1.00 54.75 80 GLN A N 1
ATOM 654 C CA . GLN A 1 80 ? 45.860 -26.938 -17.961 1.00 54.75 80 GLN A CA 1
ATOM 655 C C . GLN A 1 80 ? 46.513 -27.068 -16.579 1.00 54.75 80 GLN A C 1
ATOM 657 O O . GLN A 1 80 ? 47.297 -27.983 -16.361 1.00 54.75 80 GLN A O 1
ATOM 662 N N . ALA A 1 81 ? 46.218 -26.162 -15.645 1.00 56.16 81 ALA A N 1
ATOM 663 C CA . ALA A 1 81 ? 46.529 -26.379 -14.227 1.00 56.16 81 ALA A CA 1
ATOM 664 C C . ALA A 1 81 ? 45.764 -25.427 -13.291 1.00 56.16 81 ALA A C 1
ATOM 666 O O . ALA A 1 81 ? 46.361 -24.831 -12.401 1.00 56.16 81 ALA A O 1
ATOM 667 N N . GLN A 1 82 ? 44.448 -25.250 -13.458 1.00 51.59 82 GLN A N 1
ATOM 668 C CA . GLN A 1 82 ? 43.652 -24.609 -12.400 1.00 51.59 82 GLN A CA 1
ATOM 669 C C . GLN A 1 82 ? 42.165 -24.971 -12.456 1.00 51.59 82 GLN A C 1
ATOM 671 O O . GLN A 1 82 ? 41.276 -24.134 -12.556 1.00 51.59 82 GLN A O 1
ATOM 676 N N . MET A 1 83 ? 41.880 -26.264 -12.353 1.00 50.22 83 MET A N 1
ATOM 677 C CA . MET A 1 83 ? 40.562 -26.746 -11.953 1.00 50.22 83 MET A CA 1
ATOM 678 C C . MET A 1 83 ? 40.766 -27.779 -10.854 1.00 50.22 83 MET A C 1
ATOM 680 O O . MET A 1 83 ? 41.072 -28.928 -11.150 1.00 50.22 83 MET A O 1
ATOM 684 N N . GLN A 1 84 ? 40.637 -27.350 -9.596 1.00 52.81 84 GLN A N 1
ATOM 685 C CA . GLN A 1 84 ? 39.999 -28.115 -8.518 1.00 52.81 84 GLN A CA 1
ATOM 686 C C . GLN A 1 84 ? 40.066 -27.335 -7.202 1.00 52.81 84 GLN A C 1
ATOM 688 O O . GLN A 1 84 ? 41.050 -27.356 -6.471 1.00 52.81 84 GLN A O 1
ATOM 693 N N . GLY A 1 85 ? 38.964 -26.659 -6.898 1.00 54.56 85 GLY A N 1
ATOM 694 C CA . GLY A 1 85 ? 38.633 -26.187 -5.563 1.00 54.56 85 GLY A CA 1
ATOM 695 C C . GLY A 1 85 ? 37.136 -25.882 -5.532 1.00 54.56 85 GLY A C 1
ATOM 696 O O . GLY A 1 85 ? 36.686 -25.106 -6.377 1.00 54.56 85 GLY A O 1
ATOM 697 N N . PRO A 1 86 ? 36.335 -26.504 -4.646 1.00 59.75 86 PRO A N 1
ATOM 698 C CA . PRO A 1 86 ? 34.926 -26.152 -4.519 1.00 59.75 86 PRO A CA 1
ATOM 699 C C . PRO A 1 86 ? 34.814 -24.667 -4.137 1.00 59.75 86 PRO A C 1
ATOM 701 O O . PRO A 1 86 ? 35.643 -24.190 -3.355 1.00 59.75 86 PRO A O 1
ATOM 704 N N . PRO A 1 87 ? 33.826 -23.922 -4.666 1.00 53.28 87 PRO A N 1
ATOM 705 C CA . PRO A 1 87 ? 33.668 -22.515 -4.337 1.00 53.28 87 PRO A CA 1
ATOM 706 C C . PRO A 1 87 ? 33.412 -22.389 -2.834 1.00 53.28 87 PRO A C 1
ATOM 708 O O . PRO A 1 87 ? 32.343 -22.736 -2.332 1.00 53.28 87 PRO A O 1
ATOM 711 N N . GLN A 1 88 ? 34.416 -21.903 -2.102 1.00 51.34 88 GLN A N 1
ATOM 712 C CA . GLN A 1 88 ? 34.191 -21.379 -0.765 1.00 51.34 88 GLN A CA 1
ATOM 713 C C . GLN A 1 88 ? 33.177 -20.236 -0.891 1.00 51.34 88 GLN A C 1
ATOM 715 O O . GLN A 1 88 ? 33.390 -19.338 -1.712 1.00 51.34 88 GLN A O 1
ATOM 720 N N . PRO A 1 89 ? 32.102 -20.209 -0.085 1.00 50.56 89 PRO A N 1
ATOM 721 C CA . PRO A 1 89 ? 31.288 -19.016 0.021 1.00 50.56 89 PRO A CA 1
ATOM 722 C C . PRO A 1 89 ? 32.183 -17.916 0.591 1.00 50.56 89 PRO A C 1
ATOM 724 O O . PRO A 1 89 ? 32.563 -17.951 1.765 1.00 50.56 89 PRO A O 1
ATOM 727 N N . GLN A 1 90 ? 32.550 -16.956 -0.259 1.00 48.53 90 GLN A N 1
ATOM 728 C CA . GLN A 1 90 ? 33.122 -15.690 0.171 1.00 48.53 90 GLN A CA 1
ATOM 729 C C . GLN A 1 90 ? 32.191 -15.119 1.238 1.00 48.53 90 GLN A C 1
ATOM 731 O O . GLN A 1 90 ? 31.095 -14.636 0.951 1.00 48.53 90 GLN A O 1
ATOM 736 N N . ARG A 1 91 ? 32.631 -15.197 2.496 1.00 43.25 91 ARG A N 1
ATOM 737 C CA . ARG A 1 91 ? 32.079 -14.394 3.577 1.00 43.25 91 ARG A CA 1
ATOM 738 C C . ARG A 1 91 ? 32.353 -12.944 3.215 1.00 43.25 91 ARG A C 1
ATOM 740 O O . ARG A 1 91 ? 33.413 -12.404 3.521 1.00 43.25 91 ARG A O 1
ATOM 747 N N . HIS A 1 92 ? 31.386 -12.320 2.554 1.00 42.88 92 HIS A N 1
ATOM 748 C CA . HIS A 1 92 ? 31.258 -10.878 2.551 1.00 42.88 92 HIS A CA 1
ATOM 749 C C . HIS A 1 92 ? 31.098 -10.432 4.011 1.00 42.88 92 HIS A C 1
ATOM 751 O O . HIS A 1 92 ? 30.000 -10.356 4.552 1.00 42.88 92 HIS A O 1
ATOM 757 N N . ASN A 1 93 ? 32.222 -10.112 4.654 1.00 52.88 93 ASN A N 1
ATOM 758 C CA . ASN A 1 93 ? 32.290 -9.260 5.839 1.00 52.88 93 ASN A CA 1
ATOM 759 C C . ASN A 1 93 ? 31.999 -7.810 5.419 1.00 52.88 93 ASN A C 1
ATOM 761 O O . ASN A 1 93 ? 32.822 -6.911 5.563 1.00 52.88 93 ASN A O 1
ATOM 765 N N . GLY A 1 94 ? 30.823 -7.599 4.836 1.00 47.28 94 GLY A N 1
ATOM 766 C CA . GLY A 1 94 ? 30.349 -6.316 4.352 1.00 47.28 94 GLY A CA 1
ATOM 767 C C . GLY A 1 94 ? 28.976 -6.042 4.932 1.00 47.28 94 GLY A C 1
ATOM 768 O O . GLY A 1 94 ? 27.979 -6.307 4.279 1.00 47.28 94 GLY A O 1
ATOM 769 N N . ARG A 1 95 ? 28.950 -5.513 6.162 1.00 42.78 95 ARG A N 1
ATOM 770 C CA . ARG A 1 95 ? 27.836 -4.724 6.714 1.00 42.78 95 ARG A CA 1
ATOM 771 C C . ARG A 1 95 ? 26.434 -5.299 6.455 1.00 42.78 95 ARG A C 1
ATOM 773 O O . ARG A 1 95 ? 25.587 -4.662 5.834 1.00 42.78 95 ARG A O 1
ATOM 780 N N . HIS A 1 96 ? 26.149 -6.458 7.034 1.00 42.09 96 HIS A N 1
ATOM 781 C CA . HIS A 1 96 ? 24.773 -6.739 7.426 1.00 42.09 96 HIS A CA 1
ATOM 782 C C . HIS A 1 96 ? 24.416 -5.865 8.641 1.00 42.09 96 HIS A C 1
ATOM 784 O O . HIS A 1 96 ? 25.135 -5.868 9.636 1.00 42.09 96 HIS A O 1
ATOM 790 N N . GLY A 1 97 ? 23.308 -5.126 8.539 1.00 47.84 97 GLY A N 1
ATOM 791 C CA . GLY A 1 97 ? 22.452 -4.833 9.693 1.00 47.84 97 GLY A CA 1
ATOM 792 C C . GLY A 1 97 ? 22.698 -3.548 10.490 1.00 47.84 97 GLY A C 1
ATOM 793 O O . GLY A 1 97 ? 22.875 -3.613 11.696 1.00 47.84 97 GLY A O 1
ATOM 794 N N . HIS A 1 98 ? 22.591 -2.366 9.872 1.00 46.16 98 HIS A N 1
ATOM 795 C CA . HIS A 1 98 ? 22.017 -1.197 10.571 1.00 46.16 98 HIS A CA 1
ATOM 796 C C . HIS A 1 98 ? 20.588 -0.993 10.045 1.00 46.16 98 HIS A C 1
ATOM 798 O O . HIS A 1 98 ? 20.267 -0.009 9.387 1.00 46.16 98 HIS A O 1
ATOM 804 N N . TRP A 1 99 ? 19.729 -1.988 10.240 1.00 50.72 99 TRP A N 1
ATOM 805 C CA . TRP A 1 99 ? 18.284 -1.833 10.026 1.00 50.72 99 TRP A CA 1
ATOM 806 C C . TRP A 1 99 ? 17.466 -2.355 11.217 1.00 50.72 99 TRP A C 1
ATOM 808 O O . TRP A 1 99 ? 16.278 -2.067 11.297 1.00 50.72 99 TRP A O 1
ATOM 818 N N . ASP A 1 100 ? 18.108 -2.966 12.222 1.00 48.34 100 ASP A N 1
ATOM 819 C CA . ASP A 1 100 ? 17.458 -3.433 13.457 1.00 48.34 100 ASP A CA 1
ATOM 820 C C . ASP A 1 100 ? 17.178 -2.318 14.489 1.00 48.34 100 ASP A C 1
ATOM 822 O O . ASP A 1 100 ? 16.722 -2.595 15.596 1.00 48.34 100 ASP A O 1
ATOM 826 N N . HIS A 1 101 ? 17.410 -1.039 14.159 1.00 46.53 101 HIS A N 1
ATOM 827 C CA . HIS A 1 101 ? 17.139 0.082 15.076 1.00 46.53 101 HIS A CA 1
ATOM 828 C C . HIS A 1 101 ? 15.758 0.744 14.894 1.00 46.53 101 HIS A C 1
ATOM 830 O O . HIS A 1 101 ? 15.441 1.711 15.580 1.00 46.53 101 HIS A O 1
ATOM 836 N N . TRP A 1 102 ? 14.882 0.207 14.040 1.00 51.34 102 TRP A N 1
ATOM 837 C CA . TRP A 1 102 ? 13.487 0.672 13.929 1.00 51.34 102 TRP A CA 1
ATOM 838 C C . TRP A 1 102 ? 12.530 -0.114 14.840 1.00 51.34 102 TRP A C 1
ATOM 840 O O . TRP A 1 102 ? 11.368 -0.350 14.510 1.00 51.34 102 TRP A O 1
ATOM 850 N N . GLY A 1 103 ? 13.019 -0.506 16.020 1.00 41.59 103 GLY A N 1
ATOM 851 C CA . GLY A 1 103 ? 12.217 -1.063 17.106 1.00 41.59 103 GLY A CA 1
ATOM 852 C C . GLY A 1 103 ? 11.358 0.017 17.756 1.00 41.59 103 GLY A C 1
ATOM 853 O O . GLY A 1 103 ? 11.670 0.510 18.834 1.00 41.59 103 GLY A O 1
ATOM 854 N N . TRP A 1 104 ? 10.251 0.361 17.100 1.00 48.72 104 TRP A N 1
ATOM 855 C CA . TRP A 1 104 ? 9.197 1.244 17.601 1.00 48.72 104 TRP A CA 1
ATOM 856 C C . TRP A 1 104 ? 8.301 0.566 18.650 1.00 48.72 104 TRP A C 1
ATOM 858 O O . TRP A 1 104 ? 7.121 0.859 18.703 1.00 48.72 104 TRP A O 1
ATOM 868 N N . TRP A 1 105 ? 8.814 -0.328 19.505 1.00 49.72 105 TRP A N 1
ATOM 869 C CA . TRP A 1 105 ? 8.048 -0.844 20.646 1.00 49.72 105 TRP A CA 1
ATOM 870 C C . TRP A 1 105 ? 8.954 -1.211 21.830 1.00 49.72 105 TRP A C 1
ATOM 872 O O . TRP A 1 105 ? 9.739 -2.145 21.753 1.00 49.72 105 TRP A O 1
ATOM 882 N N . GLY A 1 106 ? 8.775 -0.497 22.947 1.00 48.34 106 GLY A N 1
ATOM 883 C CA . GLY A 1 106 ? 8.856 -1.054 24.304 1.00 48.34 106 GLY A CA 1
ATOM 884 C C . GLY A 1 106 ? 10.228 -1.477 24.837 1.00 48.34 106 GLY A C 1
ATOM 885 O O . GLY A 1 106 ? 10.609 -2.635 24.742 1.00 48.34 106 GLY A O 1
ATOM 886 N N . GLY A 1 107 ? 10.898 -0.567 25.544 1.00 37.38 107 GLY A N 1
ATOM 887 C CA . GLY A 1 107 ? 12.089 -0.894 26.328 1.00 37.38 107 GLY A CA 1
ATOM 888 C C . GLY A 1 107 ? 12.511 0.230 27.265 1.00 37.38 107 GLY A C 1
ATOM 889 O O . GLY A 1 107 ? 13.637 0.710 27.198 1.00 37.38 107 GLY A O 1
ATOM 890 N N . ARG A 1 108 ? 11.584 0.689 28.114 1.00 53.38 108 ARG A N 1
ATOM 891 C CA . ARG A 1 108 ? 11.961 1.353 29.365 1.00 53.38 108 ARG A CA 1
ATOM 892 C C . ARG A 1 108 ? 12.660 0.300 30.234 1.00 53.38 108 ARG A C 1
ATOM 894 O O . ARG A 1 108 ? 12.207 -0.837 30.278 1.00 53.38 108 ARG A O 1
ATOM 901 N N . ASP A 1 109 ? 13.721 0.726 30.908 1.00 58.56 109 ASP A N 1
ATOM 902 C CA . ASP A 1 109 ? 14.397 0.033 32.010 1.00 58.56 109 ASP A CA 1
ATOM 903 C C . ASP A 1 109 ? 15.457 -1.016 31.629 1.00 58.56 109 ASP A C 1
ATOM 905 O O . ASP A 1 109 ? 15.268 -2.216 31.787 1.00 58.56 109 ASP A O 1
ATOM 909 N N . ALA A 1 110 ? 16.657 -0.551 31.264 1.00 46.38 110 ALA A N 1
ATOM 910 C CA . ALA A 1 110 ? 17.885 -1.195 31.731 1.00 46.38 110 ALA A CA 1
ATOM 911 C C . ALA A 1 110 ? 19.080 -0.232 31.688 1.00 46.38 110 ALA A C 1
ATOM 913 O O . ALA A 1 110 ? 19.498 0.233 30.632 1.00 46.38 110 ALA A O 1
ATOM 914 N N . ARG A 1 111 ? 19.687 -0.056 32.865 1.00 45.78 111 ARG A N 1
ATOM 915 C CA . ARG A 1 111 ? 21.044 0.457 33.108 1.00 45.78 111 ARG A CA 1
ATOM 916 C C . ARG A 1 111 ? 21.227 1.971 33.240 1.00 45.78 111 ARG A C 1
ATOM 918 O O . ARG A 1 111 ? 21.998 2.624 32.547 1.00 45.78 111 ARG A O 1
ATOM 925 N N . ALA A 1 112 ? 20.660 2.463 34.336 1.00 51.09 112 ALA A N 1
ATOM 926 C CA . ALA A 1 112 ? 21.401 3.336 35.233 1.00 51.09 112 ALA A CA 1
ATOM 927 C C . ALA A 1 112 ? 22.659 2.609 35.755 1.00 51.09 112 ALA A C 1
ATOM 929 O O . ALA A 1 112 ? 22.556 1.770 36.640 1.00 51.09 112 ALA A O 1
ATOM 930 N N . GLN A 1 113 ? 23.823 2.890 35.171 1.00 50.78 113 GLN A N 1
ATOM 931 C CA . GLN A 1 113 ? 25.139 2.925 35.829 1.00 50.78 113 GLN A CA 1
ATOM 932 C C . GLN A 1 113 ? 26.196 3.132 34.746 1.00 50.78 113 GLN A C 1
ATOM 934 O O . GLN A 1 113 ? 26.589 2.180 34.084 1.00 50.78 113 GLN A O 1
ATOM 939 N N . GLN A 1 114 ? 26.621 4.376 34.553 1.00 43.62 114 GLN A N 1
ATOM 940 C CA . GLN A 1 114 ? 28.009 4.766 34.792 1.00 43.62 114 GLN A CA 1
ATOM 941 C C . GLN A 1 114 ? 28.060 6.289 34.695 1.00 43.62 114 GLN A C 1
ATOM 943 O O . GLN A 1 114 ? 28.010 6.880 33.620 1.00 43.62 114 GLN A O 1
ATOM 948 N N . GLN A 1 115 ? 28.055 6.917 35.868 1.00 51.53 115 GLN A N 1
ATOM 949 C CA . GLN A 1 115 ? 28.570 8.264 36.015 1.00 51.53 115 GLN A CA 1
ATOM 950 C C . GLN A 1 115 ? 30.051 8.186 35.660 1.00 51.53 115 GLN A C 1
ATOM 952 O O . GLN A 1 115 ? 30.772 7.430 36.299 1.00 51.53 115 GLN A O 1
ATOM 957 N N . ASP A 1 116 ? 30.487 8.949 34.669 1.00 39.03 116 ASP A N 1
ATOM 958 C CA . ASP A 1 116 ? 31.819 9.528 34.715 1.00 39.03 116 ASP A CA 1
ATOM 959 C C . ASP A 1 116 ? 31.823 10.848 33.954 1.00 39.03 116 ASP A C 1
ATOM 961 O O . ASP A 1 116 ? 31.287 10.984 32.852 1.00 39.03 116 ASP A O 1
ATOM 965 N N . GLY A 1 117 ? 32.334 11.862 34.644 1.00 48.78 117 GLY A N 1
ATOM 966 C CA . GLY A 1 117 ? 32.294 13.249 34.228 1.00 48.78 117 GLY A CA 1
ATOM 967 C C . GLY A 1 117 ? 33.167 13.501 33.007 1.00 48.78 117 GLY A C 1
ATOM 968 O O . GLY A 1 117 ? 34.350 13.179 32.983 1.00 48.78 117 GLY A O 1
ATOM 969 N N . GLY A 1 118 ? 32.594 14.173 32.016 1.00 38.91 118 GLY A N 1
ATOM 970 C CA . GLY A 1 118 ? 33.317 14.684 30.863 1.00 38.91 118 GLY A CA 1
ATOM 971 C C . GLY A 1 118 ? 32.618 15.928 30.344 1.00 38.91 118 GLY A C 1
ATOM 972 O O . GLY A 1 118 ? 31.527 15.859 29.792 1.00 38.91 118 GLY A O 1
ATOM 973 N N . ARG A 1 119 ? 33.233 17.083 30.589 1.00 41.12 119 ARG A N 1
ATOM 974 C CA . ARG A 1 119 ? 32.806 18.414 30.136 1.00 41.12 119 ARG A CA 1
ATOM 975 C C . ARG A 1 119 ? 32.547 18.456 28.615 1.00 41.12 119 ARG A C 1
ATOM 977 O O . ARG A 1 119 ? 33.305 17.833 27.875 1.00 41.12 119 ARG A O 1
ATOM 984 N N . PRO A 1 120 ? 31.600 19.275 28.119 1.00 47.25 120 PRO A N 1
ATOM 985 C CA . PRO A 1 120 ? 31.482 19.548 26.691 1.00 47.25 120 PRO A CA 1
ATOM 986 C C . PRO A 1 120 ? 32.583 20.530 26.262 1.00 47.25 120 PRO A C 1
ATOM 988 O O . PRO A 1 120 ? 32.478 21.742 26.450 1.00 47.25 120 PRO A O 1
ATOM 991 N N . GLY A 1 121 ? 33.674 19.992 25.720 1.00 39.25 121 GLY A N 1
ATOM 992 C CA . GLY A 1 121 ? 34.699 20.766 25.030 1.00 39.25 121 GLY A CA 1
ATOM 993 C C . GLY A 1 121 ? 34.258 21.068 23.601 1.00 39.25 121 GLY A C 1
ATOM 994 O O . GLY A 1 121 ? 34.253 20.180 22.754 1.00 39.25 121 GLY A O 1
ATOM 995 N N . TRP A 1 122 ? 33.912 22.326 23.333 1.00 50.59 122 TRP A N 1
ATOM 996 C CA . TRP A 1 122 ? 33.860 22.874 21.980 1.00 50.59 122 TRP A CA 1
ATOM 997 C C . TRP A 1 122 ? 35.299 22.967 21.458 1.00 50.59 122 TRP A C 1
ATOM 999 O O . TRP A 1 122 ? 36.034 23.886 21.811 1.00 50.59 122 TRP A O 1
ATOM 1009 N N . GLY A 1 123 ? 35.719 21.964 20.688 1.00 39.62 123 GLY A N 1
ATOM 1010 C CA . GLY A 1 123 ? 37.025 21.901 20.032 1.00 39.62 123 GLY A CA 1
ATOM 1011 C C . GLY A 1 123 ? 36.884 22.001 18.509 1.00 39.62 123 GLY A C 1
ATOM 1012 O O . GLY A 1 123 ? 35.924 21.459 17.959 1.00 39.62 123 GLY A O 1
ATOM 1013 N N . PRO A 1 124 ? 37.800 22.707 17.823 1.00 44.31 124 PRO A N 1
ATOM 1014 C CA . PRO A 1 124 ? 37.663 23.072 16.422 1.00 44.31 124 PRO A CA 1
ATOM 1015 C C . PRO A 1 124 ? 37.936 21.886 15.496 1.00 44.31 124 PRO A C 1
ATOM 1017 O O . PRO A 1 124 ? 38.789 21.039 15.755 1.00 44.31 124 PRO A O 1
ATOM 1020 N N . SER A 1 125 ? 37.214 21.884 14.381 1.00 46.22 125 SER A N 1
ATOM 1021 C CA . SER A 1 125 ? 37.391 21.023 13.216 1.00 46.22 125 SER A CA 1
ATOM 1022 C C . SER A 1 125 ? 38.859 20.936 12.787 1.00 46.22 125 SER A C 1
ATOM 1024 O O . SER A 1 125 ? 39.392 21.852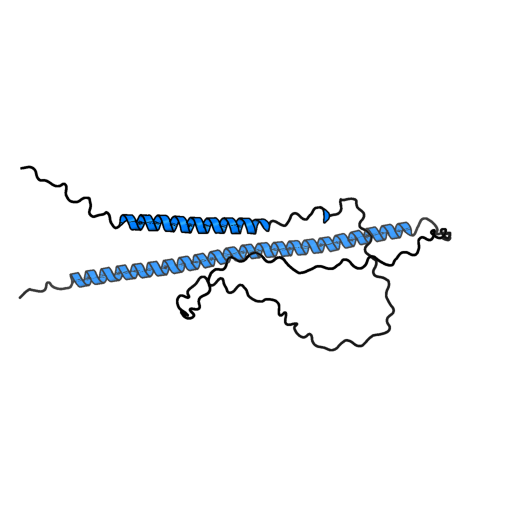 12.155 1.00 46.22 125 SER A O 1
ATOM 1026 N N . GLY A 1 126 ? 39.485 19.808 13.119 1.00 38.19 126 GLY A N 1
ATOM 1027 C CA . GLY A 1 126 ? 40.752 19.369 12.558 1.00 38.19 126 GLY A CA 1
ATOM 1028 C C . GLY A 1 126 ? 40.590 19.090 11.069 1.00 38.19 126 GLY A C 1
ATOM 1029 O O . GLY A 1 126 ? 39.991 18.097 10.662 1.00 38.19 126 GLY A O 1
ATOM 1030 N N . ARG A 1 127 ? 41.134 20.004 10.268 1.00 47.22 127 ARG A N 1
ATOM 1031 C CA . ARG A 1 127 ? 41.763 19.690 8.988 1.00 47.22 127 ARG A CA 1
ATOM 1032 C C . ARG A 1 127 ? 42.862 18.666 9.258 1.00 47.22 127 ARG A C 1
ATOM 1034 O O . ARG A 1 127 ? 43.718 18.926 10.092 1.00 47.22 127 ARG A O 1
ATOM 1041 N N . ASP A 1 128 ? 42.792 17.511 8.609 1.00 45.88 128 ASP A N 1
ATOM 1042 C CA . ASP A 1 128 ? 43.813 17.052 7.663 1.00 45.88 128 ASP A CA 1
ATOM 1043 C C . ASP A 1 128 ? 43.635 15.564 7.326 1.00 45.88 128 ASP A C 1
ATOM 1045 O O . ASP A 1 128 ? 43.297 14.741 8.171 1.00 45.88 128 ASP A O 1
ATOM 1049 N N . SER A 1 129 ? 44.006 15.254 6.080 1.00 46.22 129 SER A N 1
ATOM 1050 C CA . SER A 1 129 ? 44.485 13.951 5.595 1.00 46.22 129 SER A CA 1
ATOM 1051 C C . SER A 1 129 ? 43.448 12.908 5.161 1.00 46.22 129 SER A C 1
ATOM 1053 O O . SER A 1 129 ? 42.949 12.137 5.971 1.00 46.22 129 SER A O 1
ATOM 1055 N N . ALA A 1 130 ? 43.242 12.780 3.841 1.00 39.81 130 ALA A N 1
ATOM 1056 C CA . ALA A 1 130 ? 43.752 11.624 3.078 1.00 39.81 130 ALA A CA 1
ATOM 1057 C C . ALA A 1 130 ? 43.222 11.584 1.625 1.00 39.81 130 ALA A C 1
ATOM 1059 O O . ALA A 1 130 ? 42.051 11.296 1.415 1.00 39.81 130 ALA A O 1
ATOM 1060 N N . GLY A 1 131 ? 44.136 11.770 0.655 1.00 44.59 131 GLY A N 1
ATOM 1061 C CA . GLY A 1 131 ? 44.129 11.176 -0.701 1.00 44.59 131 GLY A CA 1
ATOM 1062 C C . GLY A 1 131 ? 43.049 11.633 -1.700 1.00 44.59 131 GLY A C 1
ATOM 1063 O O . GLY A 1 131 ? 41.925 11.900 -1.303 1.00 44.59 131 GLY A O 1
ATOM 1064 N N . PRO A 1 132 ? 43.341 11.690 -3.017 1.00 46.03 132 PRO A N 1
ATOM 1065 C CA . PRO A 1 132 ? 43.999 10.585 -3.709 1.00 46.03 132 PRO A CA 1
ATOM 1066 C C . PRO A 1 132 ? 45.148 11.000 -4.641 1.00 46.03 132 PRO A C 1
ATOM 1068 O O . PRO A 1 132 ? 45.034 11.896 -5.477 1.00 46.03 132 PRO A O 1
ATOM 1071 N N . GLY A 1 133 ? 46.245 10.249 -4.537 1.00 45.94 133 GLY A N 1
ATOM 1072 C CA . GLY A 1 133 ? 47.253 10.160 -5.581 1.00 45.94 133 GLY A CA 1
ATOM 1073 C C . GLY A 1 133 ? 46.730 9.327 -6.750 1.00 45.94 133 GLY A C 1
ATOM 1074 O O . GLY A 1 133 ? 46.460 8.142 -6.598 1.00 45.94 133 GLY A O 1
ATOM 1075 N N . TRP A 1 134 ? 46.614 9.960 -7.912 1.00 51.19 134 TRP A N 1
ATOM 1076 C CA . TRP A 1 134 ? 46.611 9.310 -9.228 1.00 51.19 134 TRP A CA 1
ATOM 1077 C C . TRP A 1 134 ? 47.341 10.184 -10.264 1.00 51.19 134 TRP A C 1
ATOM 1079 O O . TRP A 1 134 ? 47.109 10.097 -11.460 1.00 51.19 134 TRP A O 1
ATOM 1089 N N . ALA A 1 135 ? 48.260 11.039 -9.808 1.00 44.97 135 ALA A N 1
ATOM 1090 C CA . ALA A 1 135 ? 49.142 11.813 -10.674 1.00 44.97 135 ALA A CA 1
ATOM 1091 C C . ALA A 1 135 ? 50.503 11.115 -10.777 1.00 44.97 135 ALA A C 1
ATOM 1093 O O . ALA A 1 135 ? 51.478 11.548 -10.168 1.00 44.97 135 ALA A O 1
ATOM 1094 N N . ARG A 1 136 ? 50.551 9.994 -11.495 1.00 48.53 136 ARG A N 1
ATOM 1095 C CA . ARG A 1 136 ? 51.778 9.383 -12.020 1.00 48.53 136 ARG A CA 1
ATOM 1096 C C . ARG A 1 136 ? 51.354 8.337 -13.035 1.00 48.53 136 ARG A C 1
ATOM 1098 O O . ARG A 1 136 ? 50.840 7.309 -12.634 1.00 48.53 136 ARG A O 1
ATOM 1105 N N . ASP A 1 137 ? 51.434 8.724 -14.304 1.00 46.94 137 ASP A N 1
ATOM 1106 C CA . ASP A 1 137 ? 51.839 7.913 -15.463 1.00 46.94 137 ASP A CA 1
ATOM 1107 C C . ASP A 1 137 ? 51.665 8.784 -16.719 1.00 46.94 137 ASP A C 1
ATOM 1109 O O . ASP A 1 137 ? 50.867 8.536 -17.616 1.00 46.94 137 ASP A O 1
ATOM 1113 N N . ALA A 1 138 ? 52.410 9.892 -16.732 1.00 46.84 138 ALA A N 1
ATOM 1114 C CA . ALA A 1 138 ? 52.610 10.757 -17.888 1.00 46.84 138 ALA A CA 1
ATOM 1115 C C . ALA A 1 138 ? 54.113 10.780 -18.185 1.00 46.84 138 ALA A C 1
ATOM 1117 O O . ALA A 1 138 ? 54.795 11.770 -17.943 1.00 46.84 138 ALA A O 1
ATOM 1118 N N . ALA A 1 139 ? 54.652 9.640 -18.607 1.00 50.62 139 ALA A N 1
ATOM 1119 C CA . ALA A 1 139 ? 55.992 9.546 -19.165 1.00 50.62 139 ALA A CA 1
ATOM 1120 C C . ALA A 1 139 ? 56.105 8.263 -19.991 1.00 50.62 139 ALA A C 1
ATOM 1122 O O . ALA A 1 139 ? 55.706 7.198 -19.535 1.00 50.62 139 ALA A O 1
ATOM 1123 N N . ALA A 1 140 ? 56.711 8.393 -21.171 1.00 49.41 140 ALA A N 1
ATOM 1124 C CA . ALA A 1 140 ? 57.142 7.323 -22.070 1.00 49.41 140 ALA A CA 1
ATOM 1125 C C . ALA A 1 140 ? 56.089 6.726 -23.019 1.00 49.41 140 ALA A C 1
ATOM 1127 O O . ALA A 1 140 ? 55.788 5.542 -22.938 1.00 49.41 140 ALA A O 1
ATOM 1128 N N . ARG A 1 141 ? 55.658 7.516 -24.016 1.00 45.59 141 ARG A N 1
ATOM 1129 C CA . ARG A 1 141 ? 55.560 7.072 -25.428 1.00 45.59 141 ARG A CA 1
ATOM 1130 C C . ARG A 1 141 ? 55.793 8.250 -26.387 1.00 45.59 141 ARG A C 1
ATOM 1132 O O . ARG A 1 141 ? 54.966 8.570 -27.231 1.00 45.59 141 ARG A O 1
ATOM 1139 N N . GLU A 1 142 ? 56.941 8.905 -26.245 1.00 47.88 142 GLU A N 1
ATOM 1140 C CA . GLU A 1 142 ? 57.521 9.711 -27.323 1.00 47.88 142 GLU A CA 1
ATOM 1141 C C . GLU A 1 142 ? 58.380 8.777 -28.176 1.00 47.88 142 GLU A C 1
ATOM 1143 O O . GLU A 1 142 ? 59.450 8.344 -27.757 1.00 47.88 142 GLU A O 1
ATOM 1148 N N . GLY A 1 143 ? 57.879 8.396 -29.347 1.00 56.09 143 GLY A N 1
ATOM 1149 C CA . GLY A 1 143 ? 58.635 7.559 -30.270 1.00 56.09 143 GLY A CA 1
ATOM 1150 C C . GLY A 1 143 ? 57.742 6.877 -31.288 1.00 56.09 143 GLY A C 1
ATOM 1151 O O . GLY A 1 143 ? 57.339 5.745 -31.056 1.00 56.09 143 GLY A O 1
ATOM 1152 N N . ALA A 1 144 ? 57.435 7.595 -32.376 1.00 53.56 144 ALA A N 1
ATOM 1153 C CA . ALA A 1 144 ? 57.236 7.082 -33.744 1.00 53.56 144 ALA A CA 1
ATOM 1154 C C . ALA A 1 144 ? 56.307 7.996 -34.571 1.00 53.56 144 ALA A C 1
ATOM 1156 O O . ALA A 1 144 ? 55.309 7.550 -35.128 1.00 53.56 144 ALA A O 1
ATOM 1157 N N . TRP A 1 145 ? 56.650 9.281 -34.709 1.00 57.56 145 TRP A N 1
ATOM 1158 C CA . TRP A 1 145 ? 56.174 10.086 -35.841 1.00 57.56 145 TRP A CA 1
ATOM 1159 C C . TRP A 1 145 ? 57.081 9.818 -37.047 1.00 57.56 145 TRP A C 1
ATOM 1161 O O . TRP A 1 145 ? 57.911 10.643 -37.419 1.00 57.56 145 TRP A O 1
ATOM 1171 N N . GLY A 1 146 ? 56.980 8.615 -37.609 1.00 64.69 146 GLY A N 1
ATOM 1172 C CA . GLY A 1 146 ? 57.494 8.333 -38.946 1.00 64.69 146 GLY A CA 1
ATOM 1173 C C . GLY A 1 146 ? 56.446 8.729 -39.994 1.00 64.69 146 GLY A C 1
ATOM 1174 O O . GLY A 1 146 ? 55.251 8.608 -39.716 1.00 64.69 146 GLY A O 1
ATOM 1175 N N . PRO A 1 147 ? 56.842 9.205 -41.186 1.00 72.62 147 PRO A N 1
ATOM 1176 C CA . PRO A 1 147 ? 55.908 9.380 -42.294 1.00 72.62 147 PRO A CA 1
ATOM 1177 C C . PRO A 1 147 ? 55.250 8.030 -42.642 1.00 72.62 147 PRO A C 1
ATOM 1179 O O . PRO A 1 147 ? 55.933 7.002 -42.601 1.00 72.62 147 PRO A O 1
ATOM 1182 N N . PRO A 1 148 ? 53.944 8.001 -42.969 1.00 69.94 148 PRO A N 1
ATOM 1183 C CA . PRO A 1 148 ? 53.279 6.766 -43.367 1.00 69.94 148 PRO A CA 1
ATOM 1184 C C . PRO A 1 148 ? 53.975 6.176 -44.607 1.00 69.94 148 PRO A C 1
ATOM 1186 O O . PRO A 1 148 ? 54.352 6.936 -45.506 1.00 69.94 148 PRO A O 1
ATOM 1189 N N . PRO A 1 149 ? 54.167 4.845 -44.684 1.00 73.56 149 PRO A N 1
ATOM 1190 C CA . PRO A 1 149 ? 54.679 4.220 -45.894 1.00 73.56 149 PRO A CA 1
ATOM 1191 C C . PRO A 1 149 ? 53.725 4.497 -47.071 1.00 73.56 149 PRO A C 1
ATOM 1193 O O . PRO A 1 149 ? 52.509 4.588 -46.869 1.00 73.56 149 PRO A O 1
ATOM 1196 N N . PRO A 1 150 ? 54.247 4.642 -48.301 1.00 73.56 150 PRO A N 1
ATOM 1197 C CA . PRO A 1 150 ? 53.411 4.812 -49.481 1.00 73.56 150 PRO A CA 1
ATOM 1198 C C . PRO A 1 150 ? 52.477 3.600 -49.645 1.00 73.56 150 PRO A C 1
ATOM 1200 O O . PRO A 1 150 ? 52.903 2.469 -49.388 1.00 73.56 150 PRO A O 1
ATOM 1203 N N . PRO A 1 151 ? 51.217 3.812 -50.066 1.00 64.38 151 PRO A N 1
ATOM 1204 C CA . PRO A 1 151 ? 50.264 2.729 -50.256 1.00 64.38 151 PRO A CA 1
ATOM 1205 C C . PRO A 1 151 ? 50.813 1.745 -51.289 1.00 64.38 151 PRO A C 1
ATOM 1207 O O . PRO A 1 151 ? 51.117 2.114 -52.425 1.00 64.38 151 PRO A O 1
ATOM 1210 N N . THR A 1 152 ? 50.953 0.484 -50.889 1.00 69.88 152 THR A N 1
ATOM 1211 C CA . THR A 1 152 ? 51.227 -0.600 -51.823 1.00 69.88 152 THR A CA 1
ATOM 1212 C C . THR A 1 152 ? 50.025 -0.750 -52.764 1.00 69.88 152 THR A C 1
ATOM 1214 O O . THR A 1 152 ? 48.880 -0.753 -52.304 1.00 69.88 152 THR A O 1
ATOM 1217 N N . PRO A 1 153 ? 50.243 -0.840 -54.087 1.00 56.84 153 PRO A N 1
ATOM 1218 C CA . PRO A 1 153 ? 49.163 -1.030 -55.043 1.00 56.84 153 PRO A CA 1
ATOM 1219 C C . PRO A 1 153 ? 48.515 -2.396 -54.807 1.00 56.84 153 PRO A C 1
ATOM 1221 O O . PRO A 1 153 ? 49.145 -3.438 -54.986 1.00 56.84 153 PRO A O 1
ATOM 1224 N N . ILE A 1 154 ? 47.254 -2.375 -54.377 1.00 64.31 154 ILE A N 1
ATOM 1225 C CA . ILE A 1 154 ? 46.426 -3.570 -54.226 1.00 64.31 154 ILE A CA 1
ATOM 1226 C C . ILE A 1 154 ? 46.225 -4.174 -55.627 1.00 64.31 154 ILE A C 1
ATOM 1228 O O . ILE A 1 154 ? 45.740 -3.475 -56.524 1.00 64.31 154 ILE A O 1
ATOM 1232 N N . PRO A 1 155 ? 46.608 -5.442 -55.856 1.00 51.41 155 PRO A N 1
ATOM 1233 C CA . PRO A 1 155 ? 46.443 -6.084 -57.150 1.00 51.41 155 PRO A CA 1
ATOM 1234 C C . PRO A 1 155 ? 44.957 -6.343 -57.427 1.00 51.41 155 PRO A C 1
ATOM 1236 O O . PRO A 1 155 ? 44.335 -7.186 -56.792 1.00 51.41 155 PRO A O 1
ATOM 1239 N N . GLY A 1 156 ? 44.415 -5.587 -58.386 1.00 56.12 156 GLY A N 1
ATOM 1240 C CA . GLY A 1 156 ? 43.246 -5.896 -59.217 1.00 56.12 156 GLY A CA 1
ATOM 1241 C C . GLY A 1 156 ? 42.143 -6.755 -58.596 1.00 56.12 156 GLY A C 1
ATOM 1242 O O . GLY A 1 156 ? 41.941 -7.890 -59.027 1.00 56.12 156 GLY A O 1
ATOM 1243 N N . SER A 1 157 ? 41.371 -6.202 -57.661 1.00 52.69 157 SER A N 1
ATOM 1244 C CA . SER A 1 157 ? 40.042 -6.729 -57.354 1.00 52.69 157 SER A CA 1
ATOM 1245 C C . SER A 1 157 ? 39.090 -6.359 -58.494 1.00 52.69 157 SER A C 1
ATOM 1247 O O . SER A 1 157 ? 38.892 -5.187 -58.815 1.00 52.69 157 SER A O 1
ATOM 1249 N N . GLN A 1 158 ? 38.526 -7.371 -59.152 1.00 59.03 158 GLN A N 1
ATOM 1250 C CA . GLN A 1 158 ? 37.473 -7.168 -60.142 1.00 59.03 158 GLN A CA 1
ATOM 1251 C C . GLN A 1 158 ? 36.269 -6.476 -59.477 1.00 59.03 158 GLN A C 1
ATOM 1253 O O . GLN A 1 158 ? 35.763 -6.983 -58.474 1.00 59.03 158 GLN A O 1
ATOM 1258 N N . PRO A 1 159 ? 35.782 -5.349 -60.019 1.00 55.34 159 PRO A N 1
ATOM 1259 C CA . PRO A 1 159 ? 34.608 -4.681 -59.488 1.00 55.34 159 PRO A CA 1
ATOM 1260 C C . PRO A 1 159 ? 33.339 -5.396 -59.973 1.00 55.34 159 PRO A C 1
ATOM 1262 O O . PRO A 1 159 ? 33.120 -5.530 -61.177 1.00 55.34 159 PRO A O 1
ATOM 1265 N N . GLY A 1 160 ? 32.464 -5.803 -59.047 1.00 57.72 160 GLY A N 1
ATOM 1266 C CA . GLY A 1 160 ? 31.025 -5.733 -59.336 1.00 57.72 160 GLY A CA 1
ATOM 1267 C C . GLY A 1 160 ? 30.112 -6.923 -59.026 1.00 57.72 160 GLY A C 1
ATOM 1268 O O . GLY A 1 160 ? 28.911 -6.772 -59.260 1.00 57.72 160 GLY A O 1
ATOM 1269 N N . GLN A 1 161 ? 30.590 -8.064 -58.507 1.00 58.44 161 GLN A N 1
ATOM 1270 C CA . GLN A 1 161 ? 29.685 -9.177 -58.137 1.00 58.44 161 GLN A CA 1
ATOM 1271 C C . GLN A 1 161 ? 29.655 -9.514 -56.637 1.00 58.44 161 GLN A C 1
ATOM 1273 O O . GLN A 1 161 ? 28.573 -9.485 -56.063 1.00 58.44 161 GLN A O 1
ATOM 1278 N N . GLY A 1 162 ? 30.795 -9.702 -55.964 1.00 60.25 162 GLY A N 1
ATOM 1279 C CA . GLY A 1 162 ? 30.801 -10.067 -54.533 1.00 60.25 162 GLY A CA 1
ATOM 1280 C C . GLY A 1 162 ? 30.255 -8.992 -53.579 1.00 60.25 162 GLY A C 1
ATOM 1281 O O . GLY A 1 162 ? 29.733 -9.310 -52.517 1.00 60.25 162 GLY A O 1
ATOM 1282 N N . GLU A 1 163 ? 30.309 -7.712 -53.959 1.00 62.75 163 GLU A N 1
ATOM 1283 C CA . GLU A 1 163 ? 29.784 -6.617 -53.126 1.00 62.75 163 GLU A CA 1
ATOM 1284 C C . GLU A 1 163 ? 28.253 -6.656 -53.003 1.00 62.75 163 GLU A C 1
ATOM 1286 O O . GLU A 1 163 ? 27.711 -6.255 -51.976 1.00 62.75 163 GLU A O 1
ATOM 1291 N N . LYS A 1 164 ? 27.546 -7.171 -54.018 1.00 75.31 164 LYS A N 1
ATOM 1292 C CA . LYS A 1 164 ? 26.079 -7.286 -53.983 1.00 75.31 164 LYS A CA 1
ATOM 1293 C C . LYS A 1 164 ? 25.629 -8.376 -53.014 1.00 75.31 164 LYS A C 1
ATOM 1295 O O . LYS A 1 164 ? 24.681 -8.148 -52.267 1.00 75.31 164 LYS A O 1
ATOM 1300 N N . ASP A 1 165 ? 26.352 -9.493 -52.977 1.00 80.38 165 ASP A N 1
ATOM 1301 C CA . ASP A 1 165 ? 26.064 -10.612 -52.076 1.00 80.38 165 ASP A CA 1
ATOM 1302 C C . ASP A 1 165 ? 26.356 -10.236 -50.617 1.00 80.38 165 ASP A C 1
ATOM 1304 O O . ASP A 1 165 ? 25.565 -10.545 -49.731 1.00 80.38 165 ASP A O 1
ATOM 1308 N N . ILE A 1 166 ? 27.430 -9.477 -50.360 1.00 79.75 166 ILE A N 1
ATOM 1309 C CA . ILE A 1 166 ? 27.755 -8.981 -49.011 1.00 79.75 166 ILE A CA 1
ATOM 1310 C C . ILE A 1 166 ? 26.689 -7.993 -48.518 1.00 79.75 166 ILE A C 1
ATOM 1312 O O . ILE A 1 166 ? 26.288 -8.045 -47.355 1.00 79.75 166 ILE A O 1
ATOM 1316 N N . VAL A 1 167 ? 26.197 -7.106 -49.389 1.00 81.50 167 VAL A N 1
ATOM 1317 C CA . VAL A 1 167 ? 25.127 -6.159 -49.031 1.00 81.50 167 VAL A CA 1
ATOM 1318 C C . VAL A 1 167 ? 23.799 -6.883 -48.781 1.00 81.50 167 VAL A C 1
ATOM 1320 O O . VAL A 1 167 ? 23.090 -6.531 -47.836 1.00 81.50 167 VAL A O 1
ATOM 1323 N N . GLN A 1 168 ? 23.466 -7.912 -49.568 1.00 85.44 168 GLN A N 1
ATOM 1324 C CA . GLN A 1 168 ? 22.279 -8.744 -49.329 1.00 85.44 168 GLN A CA 1
ATOM 1325 C C . GLN A 1 168 ? 22.394 -9.514 -48.012 1.00 85.44 168 GLN A C 1
ATOM 1327 O O . GLN A 1 168 ? 21.521 -9.389 -47.159 1.00 85.44 168 GLN A O 1
ATOM 1332 N N . GLN A 1 169 ? 23.524 -10.177 -47.772 1.00 87.50 169 GLN A N 1
ATOM 1333 C CA . GLN A 1 169 ? 23.780 -10.904 -46.530 1.00 87.50 169 GLN A CA 1
ATOM 1334 C C . GLN A 1 169 ? 23.738 -9.989 -45.292 1.00 87.50 169 GLN A C 1
ATOM 1336 O O . GLN A 1 169 ? 23.209 -10.363 -44.243 1.00 87.50 169 GLN A O 1
ATOM 1341 N N . ALA A 1 170 ? 24.257 -8.763 -45.395 1.00 83.56 170 ALA A N 1
ATOM 1342 C CA . ALA A 1 170 ? 24.155 -7.780 -44.319 1.00 83.56 170 ALA A CA 1
ATOM 1343 C C . ALA A 1 170 ? 22.698 -7.351 -44.071 1.00 83.56 170 ALA A C 1
ATOM 1345 O O . ALA A 1 170 ? 22.286 -7.185 -42.926 1.00 83.56 170 ALA A O 1
ATOM 1346 N N . THR A 1 171 ? 21.899 -7.206 -45.128 1.00 89.12 171 THR A N 1
ATOM 1347 C CA . THR A 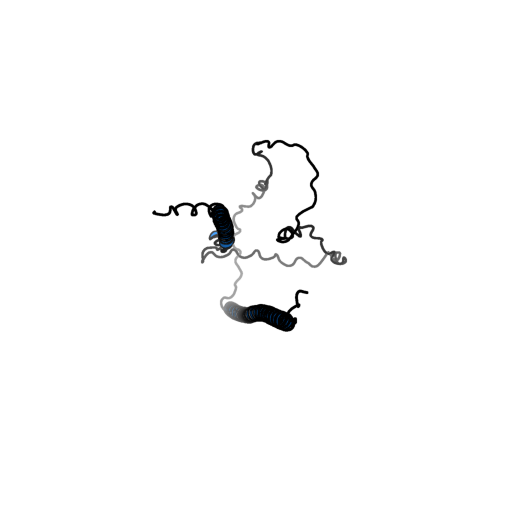1 171 ? 20.480 -6.838 -45.008 1.00 89.12 171 THR A CA 1
ATOM 1348 C C . THR A 1 171 ? 19.668 -7.957 -44.349 1.00 89.12 171 THR A C 1
ATOM 1350 O O . THR A 1 171 ? 18.864 -7.687 -43.453 1.00 89.12 171 THR A O 1
ATOM 1353 N N . ASP A 1 172 ? 19.930 -9.211 -44.719 1.00 90.75 172 ASP A N 1
ATOM 1354 C CA . ASP A 1 172 ? 19.247 -10.380 -44.160 1.00 90.75 172 ASP A CA 1
ATOM 1355 C C . ASP A 1 172 ? 19.604 -10.581 -42.679 1.00 90.75 172 ASP A C 1
ATOM 1357 O O . ASP A 1 172 ? 18.717 -10.733 -41.842 1.00 90.75 172 ASP A O 1
ATOM 1361 N N . THR A 1 173 ? 20.883 -10.450 -42.310 1.00 88.38 173 THR A N 1
ATOM 1362 C CA . THR A 1 173 ? 21.318 -10.582 -40.904 1.00 88.38 173 THR A CA 1
ATOM 1363 C C . THR A 1 173 ? 20.779 -9.468 -40.004 1.00 88.38 173 THR A C 1
ATOM 1365 O O . THR A 1 173 ? 20.398 -9.726 -38.862 1.00 88.38 173 THR A O 1
ATOM 1368 N N . ILE A 1 174 ? 20.691 -8.229 -40.501 1.00 83.88 174 ILE A N 1
ATOM 1369 C CA . ILE A 1 174 ? 20.053 -7.128 -39.761 1.00 83.88 174 ILE A CA 1
ATOM 1370 C C . ILE A 1 174 ? 18.563 -7.418 -39.562 1.00 83.88 174 ILE A C 1
ATOM 1372 O O . ILE A 1 174 ? 18.032 -7.173 -38.475 1.00 83.88 174 ILE A O 1
ATOM 1376 N N . THR A 1 175 ? 17.898 -7.965 -40.581 1.00 93.50 175 THR A N 1
ATOM 1377 C CA . THR A 1 175 ? 16.479 -8.328 -40.503 1.00 93.50 175 THR A CA 1
ATOM 1378 C C . THR A 1 175 ? 16.257 -9.433 -39.465 1.00 93.50 175 THR A C 1
ATOM 1380 O O . THR A 1 175 ? 15.445 -9.241 -38.559 1.00 93.50 175 THR A O 1
ATOM 1383 N N . GLU A 1 176 ? 17.046 -10.511 -39.491 1.00 88.38 176 GLU A N 1
ATOM 1384 C CA . GLU A 1 176 ? 16.970 -11.608 -38.511 1.00 88.38 176 GLU A CA 1
ATOM 1385 C C . GLU A 1 176 ? 17.255 -11.144 -37.073 1.00 88.38 176 GLU A C 1
ATOM 1387 O O . GLU A 1 176 ? 16.535 -11.505 -36.137 1.00 88.38 176 GLU A O 1
ATOM 1392 N N . LEU A 1 177 ? 18.266 -10.290 -36.870 1.00 88.56 177 LEU A N 1
ATOM 1393 C CA . LEU A 1 177 ? 18.563 -9.721 -35.552 1.00 88.56 177 LEU A CA 1
ATOM 1394 C C . LEU A 1 177 ? 17.433 -8.816 -35.056 1.00 88.56 177 LEU A C 1
ATOM 1396 O O . LEU A 1 177 ? 17.116 -8.823 -33.861 1.00 88.56 177 LEU A O 1
ATOM 1400 N N . SER A 1 178 ? 16.819 -8.041 -35.956 1.00 89.62 178 SER A N 1
ATOM 1401 C CA . SER A 1 178 ? 15.686 -7.183 -35.611 1.00 89.62 178 SER A CA 1
ATOM 1402 C C . SER A 1 178 ? 14.468 -8.007 -35.192 1.00 89.62 178 SER A C 1
ATOM 1404 O O . SER A 1 178 ? 13.825 -7.674 -34.197 1.00 89.62 178 SER A O 1
ATOM 1406 N N . GLU A 1 179 ? 14.213 -9.132 -35.862 1.00 92.88 179 GLU A N 1
ATOM 1407 C CA . GLU A 1 179 ? 13.122 -10.047 -35.535 1.00 92.88 179 GLU A CA 1
ATOM 1408 C C . GLU A 1 179 ? 13.362 -10.756 -34.194 1.00 92.88 179 GLU A C 1
ATOM 1410 O O . GLU A 1 179 ? 12.490 -10.764 -33.321 1.00 92.88 179 GLU A O 1
ATOM 1415 N N . ALA A 1 180 ? 14.573 -11.272 -33.967 1.00 91.44 180 ALA A N 1
ATOM 1416 C CA . ALA A 1 180 ? 14.943 -11.905 -32.703 1.00 91.44 180 ALA A CA 1
ATOM 1417 C C . ALA A 1 180 ? 14.870 -10.924 -31.516 1.00 91.44 180 ALA A C 1
ATOM 1419 O O . ALA A 1 180 ? 14.352 -11.262 -30.446 1.00 91.44 180 ALA A O 1
ATOM 1420 N N . THR A 1 181 ? 15.338 -9.686 -31.706 1.00 89.75 181 THR A N 1
ATOM 1421 C CA . THR A 1 181 ? 15.269 -8.638 -30.676 1.00 89.75 181 THR A CA 1
ATOM 1422 C C . THR A 1 181 ? 13.822 -8.238 -30.394 1.00 89.75 181 THR A C 1
ATOM 1424 O O . THR A 1 181 ? 13.443 -8.079 -29.232 1.00 89.75 181 THR A O 1
ATOM 1427 N N . LEU A 1 182 ? 12.986 -8.129 -31.430 1.00 96.44 182 LEU A N 1
ATOM 1428 C CA . LEU A 1 182 ? 11.569 -7.804 -31.285 1.00 96.44 182 LEU A CA 1
ATOM 1429 C C . LEU A 1 182 ? 10.823 -8.895 -30.510 1.00 96.44 182 LEU A C 1
ATOM 1431 O O . LEU A 1 182 ? 10.077 -8.577 -29.585 1.00 96.44 182 LEU A O 1
ATOM 1435 N N . ASN A 1 183 ? 11.086 -10.169 -30.801 1.00 94.75 183 ASN A N 1
ATOM 1436 C CA . ASN A 1 183 ? 10.506 -11.287 -30.056 1.00 94.75 183 ASN A CA 1
ATOM 1437 C C . ASN A 1 183 ? 10.918 -11.271 -28.575 1.00 94.75 183 ASN A C 1
ATOM 1439 O O . ASN A 1 183 ? 10.075 -11.460 -27.698 1.00 94.75 183 ASN A O 1
ATOM 1443 N N . ASN A 1 184 ? 12.182 -10.963 -28.264 1.00 94.50 184 ASN A N 1
ATOM 1444 C CA . ASN A 1 184 ? 12.631 -10.822 -26.876 1.00 94.50 184 ASN A CA 1
ATOM 1445 C C . ASN A 1 184 ? 11.904 -9.669 -26.154 1.00 94.50 184 ASN A C 1
ATOM 1447 O O . ASN A 1 184 ? 11.420 -9.825 -25.029 1.00 94.50 184 ASN A O 1
ATOM 1451 N N . LEU A 1 185 ? 11.744 -8.523 -26.822 1.00 95.19 185 LEU A N 1
ATOM 1452 C CA . LEU A 1 185 ? 10.997 -7.390 -26.275 1.00 95.19 185 LEU A CA 1
ATOM 1453 C C . LEU A 1 185 ? 9.518 -7.725 -26.047 1.00 95.19 185 LEU A C 1
ATOM 1455 O O . LEU A 1 185 ? 8.967 -7.351 -25.014 1.00 95.19 185 LEU A O 1
ATOM 1459 N N . LEU A 1 186 ? 8.877 -8.470 -26.948 1.00 96.94 186 LEU A N 1
ATOM 1460 C CA . LEU A 1 186 ? 7.499 -8.921 -26.746 1.00 96.94 186 LEU A CA 1
ATOM 1461 C C . LEU A 1 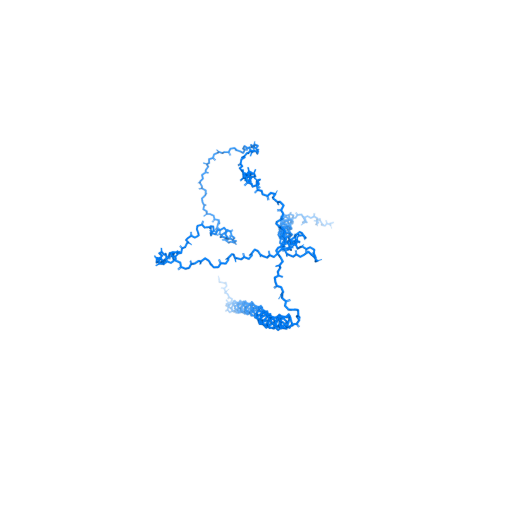186 ? 7.378 -9.822 -25.513 1.00 96.94 186 LEU A C 1
ATOM 1463 O O . LEU A 1 186 ? 6.537 -9.555 -24.656 1.00 96.94 186 LEU A O 1
ATOM 1467 N N . VAL A 1 187 ? 8.276 -10.797 -25.354 1.00 95.88 187 VAL A N 1
ATOM 1468 C CA . VAL A 1 187 ? 8.294 -11.687 -24.179 1.00 95.88 187 VAL A CA 1
ATOM 1469 C C . VAL A 1 187 ? 8.514 -10.898 -22.884 1.00 95.88 187 VAL A C 1
ATOM 1471 O O . VAL A 1 187 ? 7.830 -11.125 -21.883 1.00 95.88 187 VAL A O 1
ATOM 1474 N N . THR A 1 188 ? 9.429 -9.924 -22.877 1.00 95.62 188 THR A N 1
ATOM 1475 C CA . THR A 1 188 ? 9.642 -9.084 -21.685 1.00 95.62 188 THR A CA 1
ATOM 1476 C C . THR A 1 188 ? 8.420 -8.221 -21.367 1.00 95.62 188 THR A C 1
ATOM 1478 O O . THR A 1 188 ? 8.035 -8.135 -20.199 1.00 95.62 188 THR A O 1
ATOM 1481 N N . VAL A 1 189 ? 7.743 -7.652 -22.369 1.00 97.75 189 VAL A N 1
ATOM 1482 C CA . VAL A 1 189 ? 6.501 -6.885 -22.179 1.00 97.75 189 VAL A CA 1
ATOM 1483 C C . VAL A 1 189 ? 5.367 -7.770 -21.666 1.00 97.75 189 VAL A C 1
ATOM 1485 O O . VAL A 1 189 ? 4.634 -7.354 -20.768 1.00 97.75 189 VAL A O 1
ATOM 1488 N N . GLU A 1 190 ? 5.224 -8.989 -22.178 1.00 97.56 190 GLU A N 1
ATOM 1489 C CA . GLU A 1 190 ? 4.255 -9.965 -21.674 1.00 97.56 190 GLU A CA 1
ATOM 1490 C C . GLU A 1 190 ? 4.542 -10.336 -20.216 1.00 97.56 190 GLU A C 1
ATOM 1492 O O . GLU A 1 190 ? 3.635 -10.299 -19.382 1.00 97.56 190 GLU A O 1
ATOM 1497 N N . SER A 1 191 ? 5.812 -10.569 -19.869 1.00 96.62 191 SER A N 1
ATOM 1498 C CA . SER A 1 191 ? 6.222 -10.838 -18.486 1.00 96.62 191 SER A CA 1
ATOM 1499 C C . SER A 1 191 ? 5.930 -9.657 -17.546 1.00 96.62 191 SER A C 1
ATOM 1501 O O . SER A 1 191 ? 5.473 -9.847 -16.417 1.00 96.62 191 SER A O 1
ATOM 1503 N N . LEU A 1 192 ? 6.128 -8.418 -18.009 1.00 96.88 192 LEU A N 1
ATOM 1504 C CA . LEU A 1 192 ? 5.833 -7.209 -17.237 1.00 96.88 192 LEU A CA 1
ATOM 1505 C C . LEU A 1 192 ? 4.328 -7.001 -17.069 1.00 96.88 192 LEU A C 1
ATOM 1507 O O . LEU A 1 192 ? 3.885 -6.609 -15.990 1.00 96.88 192 LEU A O 1
ATOM 1511 N N . LYS A 1 193 ? 3.530 -7.301 -18.100 1.00 97.56 193 LYS A N 1
ATOM 1512 C CA . LYS A 1 193 ? 2.064 -7.295 -18.008 1.00 97.56 193 LYS A CA 1
ATOM 1513 C C . LYS A 1 193 ? 1.570 -8.327 -16.996 1.00 97.56 193 LYS A C 1
ATOM 1515 O O . LYS A 1 193 ? 0.724 -7.981 -16.173 1.00 97.56 193 LYS A O 1
ATOM 1520 N N . ALA A 1 194 ? 2.126 -9.540 -17.007 1.00 97.69 194 ALA A N 1
ATOM 1521 C CA . ALA A 1 194 ? 1.804 -10.578 -16.028 1.00 97.69 194 ALA A CA 1
ATOM 1522 C C . ALA A 1 194 ? 2.125 -10.117 -14.596 1.00 97.69 194 ALA A C 1
ATOM 1524 O O . ALA A 1 194 ? 1.250 -10.155 -13.733 1.00 97.69 194 ALA A O 1
ATOM 1525 N N . LYS A 1 195 ? 3.320 -9.553 -14.367 1.00 97.12 195 LYS A N 1
ATOM 1526 C CA . LYS A 1 195 ? 3.703 -8.989 -13.059 1.00 97.12 195 LYS A CA 1
ATOM 1527 C C . LYS A 1 195 ? 2.808 -7.830 -12.618 1.00 97.12 195 LYS A C 1
ATOM 1529 O O . LYS A 1 195 ? 2.494 -7.695 -11.438 1.00 97.12 195 LYS A O 1
ATOM 1534 N N . LEU A 1 196 ? 2.372 -6.982 -13.548 1.00 96.50 196 LEU A N 1
ATOM 1535 C CA . LEU A 1 196 ? 1.480 -5.865 -13.238 1.00 96.50 196 LEU A CA 1
ATOM 1536 C C . LEU A 1 196 ? 0.069 -6.347 -12.863 1.00 96.50 196 LEU A C 1
ATOM 1538 O O . LEU A 1 196 ? -0.558 -5.758 -11.980 1.00 96.50 196 LEU A O 1
ATOM 1542 N N . ALA A 1 197 ? -0.422 -7.413 -13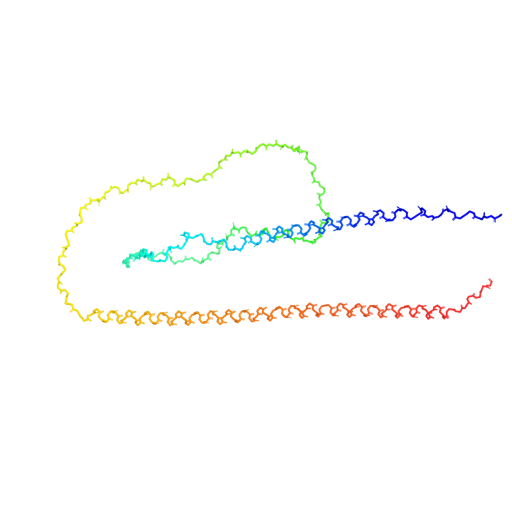.499 1.00 97.50 197 ALA A N 1
ATOM 1543 C CA . ALA A 1 197 ? -1.675 -8.065 -13.128 1.00 97.50 197 ALA A CA 1
ATOM 1544 C C . ALA A 1 197 ? -1.575 -8.740 -11.749 1.00 97.50 197 ALA A C 1
ATOM 1546 O O . ALA A 1 197 ? -2.438 -8.523 -10.899 1.00 97.50 197 ALA A O 1
ATOM 1547 N N . GLU A 1 198 ? -0.485 -9.464 -11.490 1.00 96.69 198 GLU A N 1
ATOM 1548 C CA . GLU A 1 198 ? -0.205 -10.102 -10.199 1.00 96.69 198 GLU A CA 1
ATOM 1549 C C . GLU A 1 198 ? -0.157 -9.078 -9.054 1.00 96.69 198 GLU A C 1
ATOM 1551 O O . GLU A 1 198 ? -0.818 -9.244 -8.030 1.00 96.69 198 GLU A O 1
ATOM 1556 N N . HIS A 1 199 ? 0.516 -7.942 -9.258 1.00 95.06 199 HIS A N 1
ATOM 1557 C CA . HIS A 1 199 ? 0.587 -6.879 -8.253 1.00 95.06 199 HIS A CA 1
ATOM 1558 C C . HIS A 1 199 ? -0.771 -6.199 -7.987 1.00 95.06 199 HIS A C 1
ATOM 1560 O O . HIS A 1 199 ? -1.020 -5.676 -6.897 1.00 95.06 199 HIS A O 1
ATOM 1566 N N . ARG A 1 200 ? -1.683 -6.173 -8.969 1.00 94.62 200 ARG A N 1
ATOM 1567 C CA . ARG A 1 200 ? -3.064 -5.706 -8.742 1.00 94.62 200 ARG A CA 1
ATOM 1568 C C . ARG A 1 200 ? -3.842 -6.698 -7.879 1.00 94.62 200 ARG A C 1
ATOM 1570 O O . ARG A 1 200 ? -4.472 -6.267 -6.919 1.00 94.62 200 ARG A O 1
ATOM 1577 N N . MET A 1 201 ? -3.729 -7.991 -8.173 1.00 97.25 201 MET A N 1
ATOM 1578 C CA . MET A 1 201 ? -4.365 -9.056 -7.395 1.00 97.25 201 MET A CA 1
ATOM 1579 C C . MET A 1 201 ? -3.866 -9.078 -5.941 1.00 97.25 201 MET A C 1
ATOM 1581 O O . MET A 1 201 ? -4.665 -9.204 -5.018 1.00 97.25 201 MET A O 1
ATOM 1585 N N . GLN A 1 202 ? -2.564 -8.875 -5.721 1.00 95.88 202 GLN A N 1
ATOM 1586 C CA . GLN A 1 202 ? -1.978 -8.862 -4.379 1.00 95.88 202 GLN A CA 1
ATOM 1587 C C . GLN A 1 202 ? -2.533 -7.732 -3.499 1.00 95.88 202 GLN A C 1
ATOM 1589 O O . GLN A 1 202 ? -2.802 -7.944 -2.317 1.00 95.88 202 GLN A O 1
ATOM 1594 N N . ARG A 1 203 ? -2.744 -6.537 -4.068 1.00 96.88 203 ARG A N 1
ATOM 1595 C CA . ARG A 1 203 ? -3.349 -5.416 -3.330 1.00 96.88 203 ARG A CA 1
ATOM 1596 C C . ARG A 1 203 ? -4.800 -5.693 -2.961 1.00 96.88 203 ARG A C 1
ATOM 1598 O O . ARG A 1 203 ? -5.185 -5.454 -1.822 1.00 96.88 203 ARG A O 1
ATOM 1605 N N . GLU A 1 204 ? -5.573 -6.259 -3.883 1.00 97.38 204 GLU A N 1
ATOM 1606 C CA . GLU A 1 204 ? -6.958 -6.644 -3.602 1.00 97.38 204 GLU A CA 1
ATOM 1607 C C . GLU A 1 204 ? -7.033 -7.710 -2.496 1.00 97.38 204 GLU A C 1
ATOM 1609 O O . GLU A 1 204 ? -7.892 -7.646 -1.618 1.00 97.38 204 GLU A O 1
ATOM 1614 N N . GLN A 1 205 ? -6.098 -8.664 -2.482 1.00 97.31 205 GLN A N 1
ATOM 1615 C CA . GLN A 1 205 ? -6.030 -9.683 -1.438 1.00 97.31 205 GLN A CA 1
ATOM 1616 C C . GLN A 1 205 ? -5.701 -9.086 -0.062 1.00 97.31 205 GLN A C 1
ATOM 1618 O O . GLN A 1 205 ? -6.382 -9.402 0.914 1.00 97.31 205 GLN A O 1
ATOM 1623 N N . GLN A 1 206 ? -4.731 -8.171 0.017 1.00 97.06 206 GLN A N 1
ATOM 1624 C CA . GLN A 1 206 ? -4.416 -7.465 1.265 1.00 97.06 206 GLN A CA 1
ATOM 1625 C C . GLN A 1 206 ? -5.599 -6.636 1.777 1.00 97.06 206 GLN A C 1
ATOM 1627 O O . GLN A 1 206 ? -5.876 -6.618 2.976 1.00 97.06 206 GLN A O 1
ATOM 1632 N N . GLU A 1 207 ? -6.333 -5.971 0.883 1.00 97.06 207 GLU A N 1
ATOM 1633 C CA . GLU A 1 207 ? -7.531 -5.217 1.258 1.00 97.06 207 GLU A CA 1
ATOM 1634 C C . GLU A 1 207 ? -8.625 -6.134 1.817 1.00 97.06 207 GLU A C 1
ATOM 1636 O O . GLU A 1 207 ? -9.232 -5.802 2.839 1.00 97.06 207 GLU A O 1
ATOM 1641 N N . ARG A 1 208 ? -8.831 -7.311 1.211 1.00 98.12 208 ARG A N 1
ATOM 1642 C CA . ARG A 1 208 ? -9.778 -8.318 1.714 1.00 98.12 208 ARG A CA 1
ATOM 1643 C C . ARG A 1 208 ? -9.379 -8.851 3.087 1.00 98.12 208 ARG A C 1
ATOM 1645 O O . ARG A 1 208 ? -10.240 -8.981 3.952 1.00 98.12 208 ARG A O 1
ATOM 1652 N N . GLU A 1 209 ? -8.097 -9.116 3.324 1.00 97.62 209 GLU A N 1
ATOM 1653 C CA . GLU A 1 209 ? -7.606 -9.566 4.634 1.00 97.62 209 GLU A CA 1
ATOM 1654 C C . GLU A 1 209 ? -7.803 -8.494 5.712 1.00 97.62 209 GLU A C 1
ATOM 1656 O O . GLU A 1 209 ? -8.298 -8.782 6.804 1.00 97.62 209 GLU A O 1
ATOM 1661 N N . ILE A 1 210 ? -7.492 -7.233 5.398 1.00 97.62 210 ILE A N 1
ATOM 1662 C CA . ILE A 1 210 ? -7.699 -6.114 6.324 1.00 97.62 210 ILE A CA 1
ATOM 1663 C C . ILE A 1 210 ? -9.190 -5.921 6.622 1.00 97.62 210 ILE A C 1
ATOM 1665 O O . ILE A 1 210 ? -9.555 -5.681 7.776 1.00 97.62 210 ILE A O 1
ATOM 1669 N N . GLN A 1 211 ? -10.063 -6.032 5.618 1.00 97.69 211 GLN A N 1
ATOM 1670 C CA . GLN A 1 211 ? -11.512 -5.966 5.820 1.00 97.69 211 GLN A CA 1
ATOM 1671 C C . GLN A 1 211 ? -12.012 -7.124 6.689 1.00 97.69 211 GLN A C 1
ATOM 1673 O O . GLN A 1 211 ? -12.713 -6.876 7.669 1.00 97.69 211 GLN A O 1
ATOM 1678 N N . ALA A 1 212 ? -11.570 -8.356 6.426 1.00 98.56 212 ALA A N 1
ATOM 1679 C CA . ALA A 1 212 ? -11.936 -9.523 7.224 1.00 98.56 212 ALA A CA 1
ATOM 1680 C C . ALA A 1 212 ? -11.509 -9.377 8.695 1.00 98.56 212 ALA A C 1
ATOM 1682 O O . ALA A 1 212 ? -12.278 -9.690 9.606 1.00 98.56 212 ALA A O 1
ATOM 1683 N N . LEU A 1 213 ? -10.312 -8.834 8.952 1.00 98.44 213 LEU A N 1
ATOM 1684 C CA . LEU A 1 213 ? -9.855 -8.540 10.311 1.00 98.44 213 LEU A CA 1
ATOM 1685 C C . LEU A 1 213 ? -10.716 -7.467 10.987 1.00 98.44 213 LEU A C 1
ATOM 1687 O O . LEU A 1 213 ? -11.056 -7.612 12.163 1.00 98.44 213 LEU A O 1
ATOM 1691 N N . ARG A 1 214 ? -11.100 -6.407 10.265 1.00 98.12 214 ARG A N 1
ATOM 1692 C CA . ARG A 1 214 ? -11.990 -5.361 10.797 1.00 98.12 214 ARG A CA 1
ATOM 1693 C C . ARG A 1 214 ? -13.366 -5.921 11.147 1.00 98.12 214 ARG A C 1
ATOM 1695 O O . ARG A 1 214 ? -13.861 -5.645 12.237 1.00 98.12 214 ARG A O 1
ATOM 1702 N N . GLU A 1 215 ? -13.952 -6.742 10.282 1.00 98.38 215 GLU A N 1
ATOM 1703 C CA . GLU A 1 215 ? -15.244 -7.389 10.532 1.00 98.38 215 GLU A CA 1
ATOM 1704 C C . GLU A 1 215 ? -15.183 -8.369 11.707 1.00 98.38 215 GLU A C 1
ATOM 1706 O O . GLU A 1 215 ? -16.084 -8.383 12.546 1.00 98.38 215 GLU A O 1
ATOM 1711 N N . ALA A 1 216 ? -14.105 -9.150 11.825 1.00 98.44 216 ALA A N 1
ATOM 1712 C CA . ALA A 1 216 ? -13.904 -10.045 12.961 1.00 98.44 216 ALA A CA 1
ATOM 1713 C C . ALA A 1 216 ? -13.810 -9.268 14.285 1.00 98.44 216 ALA A C 1
ATOM 1715 O O . ALA A 1 216 ? -14.432 -9.652 15.276 1.00 98.44 216 ALA A O 1
ATOM 1716 N N . LYS A 1 217 ? -13.086 -8.141 14.301 1.00 97.81 217 LYS A N 1
ATOM 1717 C CA . LYS A 1 217 ? -13.012 -7.253 15.473 1.00 97.81 217 LYS A CA 1
ATOM 1718 C C . LYS A 1 217 ? -14.359 -6.620 15.802 1.00 97.81 217 LYS A C 1
ATOM 1720 O O . LYS A 1 217 ? -14.709 -6.531 16.976 1.00 97.81 217 LYS A O 1
ATOM 1725 N N . PHE A 1 218 ? -15.122 -6.226 14.786 1.00 98.69 218 PHE A N 1
ATOM 1726 C CA . PHE A 1 218 ? -16.456 -5.670 14.978 1.00 98.69 218 PHE A CA 1
ATOM 1727 C C . PHE A 1 218 ? -17.419 -6.698 15.588 1.00 98.69 218 PHE A C 1
ATOM 1729 O O . PHE A 1 218 ? -18.099 -6.385 16.559 1.00 98.69 218 PHE A O 1
ATOM 1736 N N . LYS A 1 219 ? -17.404 -7.949 15.111 1.00 98.62 219 LYS A N 1
ATOM 1737 C CA . LYS A 1 219 ? -18.204 -9.044 15.691 1.00 98.62 219 LYS A CA 1
ATOM 1738 C C . LYS A 1 219 ? -17.834 -9.330 17.146 1.00 98.62 219 LYS A C 1
ATOM 1740 O O . LYS A 1 219 ? -18.723 -9.447 17.982 1.00 98.62 219 LYS A O 1
ATOM 1745 N N . GLN A 1 220 ? -16.537 -9.371 17.468 1.00 98.19 220 GLN A N 1
ATOM 1746 C CA . GLN A 1 220 ? -16.077 -9.529 18.856 1.00 98.19 220 GLN A CA 1
ATOM 1747 C C . GLN A 1 220 ? -16.601 -8.409 19.763 1.00 98.19 220 GLN A C 1
ATOM 1749 O O . GLN A 1 220 ? -17.013 -8.663 20.894 1.00 98.19 220 GLN A O 1
ATOM 1754 N N . PHE A 1 221 ? -16.599 -7.170 19.268 1.00 98.69 221 PHE A N 1
ATOM 1755 C CA . PHE A 1 221 ? -17.132 -6.031 20.005 1.00 98.69 221 PHE A CA 1
ATOM 1756 C C . PHE A 1 221 ? -18.655 -6.116 20.182 1.00 98.69 221 PHE A C 1
ATOM 1758 O O . PHE A 1 221 ? -19.156 -5.868 21.276 1.00 98.69 221 PHE A O 1
ATOM 1765 N N . GLU A 1 222 ? -19.389 -6.520 19.143 1.00 98.38 222 GLU A N 1
ATOM 1766 C CA . GLU A 1 222 ? -20.843 -6.689 19.202 1.00 98.38 222 GLU A CA 1
ATOM 1767 C C . GLU A 1 222 ? -21.254 -7.784 20.202 1.00 98.38 222 GLU A C 1
ATOM 1769 O O . GLU A 1 222 ? -22.161 -7.585 21.010 1.00 98.38 222 GLU A O 1
ATOM 1774 N N . GLU A 1 223 ? -20.559 -8.925 20.206 1.00 98.44 223 GLU A N 1
ATOM 1775 C CA . GLU A 1 223 ? -20.785 -10.003 21.175 1.00 98.44 223 GLU A CA 1
ATOM 1776 C C . GLU A 1 223 ? -20.503 -9.550 22.607 1.00 98.44 223 GLU A C 1
ATOM 1778 O O . GLU A 1 223 ? -21.308 -9.801 23.508 1.00 98.44 223 GLU A O 1
ATOM 1783 N N . TRP A 1 224 ? -19.396 -8.836 22.820 1.00 98.50 224 TRP A N 1
ATOM 1784 C CA . TRP A 1 224 ? -19.077 -8.244 24.117 1.00 98.50 224 TRP A CA 1
ATOM 1785 C C . TRP A 1 224 ? -20.171 -7.270 24.577 1.00 98.50 224 TRP A C 1
ATOM 1787 O O . TRP A 1 224 ? -20.609 -7.315 25.728 1.00 98.50 224 TRP A O 1
ATOM 1797 N N . GLN A 1 225 ? -20.684 -6.438 23.669 1.00 98.50 225 GLN A N 1
ATOM 1798 C CA . GLN A 1 225 ? -21.753 -5.491 23.971 1.00 98.50 225 GLN A CA 1
ATOM 1799 C C . GLN A 1 225 ? -23.070 -6.202 24.328 1.00 98.50 225 GLN A C 1
ATOM 1801 O O . GLN A 1 225 ? -23.746 -5.795 25.277 1.00 98.50 225 GLN A O 1
ATOM 1806 N N . ARG A 1 226 ? -23.412 -7.305 23.644 1.00 98.69 226 ARG A N 1
ATOM 1807 C CA . ARG A 1 226 ? -24.563 -8.153 24.010 1.00 98.69 226 ARG A CA 1
ATOM 1808 C C . ARG A 1 226 ? -24.393 -8.791 25.387 1.00 98.69 226 ARG A C 1
ATOM 1810 O O . ARG A 1 226 ? -25.351 -8.833 26.155 1.00 98.69 226 ARG A O 1
ATOM 1817 N N . GLN A 1 227 ? -23.192 -9.263 25.727 1.00 98.31 227 GLN A N 1
ATOM 1818 C CA . GLN A 1 227 ? -22.916 -9.821 27.057 1.00 98.31 227 GLN A CA 1
ATOM 1819 C C . GLN A 1 227 ? -23.090 -8.774 28.159 1.00 98.31 227 GLN A C 1
ATOM 1821 O O . GLN A 1 227 ? -23.661 -9.082 29.206 1.00 98.31 227 GLN A O 1
ATOM 1826 N N . LEU A 1 228 ? -22.643 -7.539 27.913 1.00 98.56 228 LEU A N 1
ATOM 1827 C CA . LEU A 1 228 ? -22.792 -6.436 28.858 1.00 98.56 228 LEU A CA 1
ATOM 1828 C C . LEU A 1 228 ? -24.270 -6.109 29.114 1.00 98.56 228 LEU A C 1
ATOM 1830 O O . LEU A 1 228 ? -24.677 -5.971 30.266 1.00 98.56 228 LEU A O 1
ATOM 1834 N N . GLN A 1 229 ? -25.085 -6.041 28.056 1.00 98.31 229 GLN A N 1
ATOM 1835 C CA . GLN A 1 229 ? -26.533 -5.836 28.183 1.00 98.31 229 GLN A CA 1
ATOM 1836 C C . GLN A 1 229 ? -27.199 -6.984 28.951 1.00 98.31 229 GLN A C 1
ATOM 1838 O O . GLN A 1 229 ? -27.926 -6.736 29.910 1.00 98.31 229 GLN A O 1
ATOM 1843 N N . ALA A 1 230 ? -26.873 -8.235 28.618 1.00 98.44 230 ALA A N 1
ATOM 1844 C CA . ALA A 1 230 ? -27.407 -9.399 29.321 1.00 98.44 230 ALA A CA 1
ATOM 1845 C C . ALA A 1 230 ? -27.004 -9.435 30.809 1.00 98.44 230 ALA A C 1
ATOM 1847 O O . ALA A 1 230 ? -27.775 -9.903 31.648 1.00 98.44 230 ALA A O 1
ATOM 1848 N N . GLN A 1 231 ? -25.810 -8.947 31.168 1.00 97.94 231 GLN A N 1
ATOM 1849 C CA . GLN A 1 231 ? -25.414 -8.787 32.570 1.00 97.94 231 GLN A CA 1
ATOM 1850 C C . GLN A 1 231 ? -26.256 -7.727 33.280 1.00 97.94 231 GLN A C 1
ATOM 1852 O O . GLN A 1 231 ? -26.756 -7.996 34.370 1.00 97.94 231 GLN A O 1
ATOM 1857 N N . GLN A 1 232 ? -26.457 -6.561 32.662 1.00 98.19 232 GLN A N 1
ATOM 1858 C CA . GLN A 1 232 ? -27.280 -5.500 33.248 1.00 98.19 232 GLN A CA 1
ATOM 1859 C C . GLN A 1 232 ? -28.727 -5.954 33.468 1.00 98.19 232 GLN A C 1
ATOM 1861 O O . GLN A 1 232 ? -29.300 -5.675 34.519 1.00 98.19 232 GLN A O 1
ATOM 1866 N N . GLU A 1 233 ? -29.302 -6.704 32.527 1.00 98.12 233 GLU A N 1
ATOM 1867 C CA . GLU A 1 233 ? -30.642 -7.284 32.672 1.00 98.12 233 GLU A CA 1
ATOM 1868 C C . GLU A 1 233 ? -30.711 -8.297 33.820 1.00 98.12 233 GLU A C 1
ATOM 1870 O O . GLU A 1 233 ? -31.646 -8.262 34.620 1.00 98.12 233 GLU A O 1
ATOM 1875 N N . LYS A 1 234 ? -29.699 -9.165 33.958 1.00 98.00 234 LYS A N 1
ATOM 1876 C CA . LYS A 1 234 ? -29.608 -10.112 35.081 1.00 98.00 234 LYS A CA 1
ATOM 1877 C C . LYS A 1 234 ? -29.477 -9.400 36.422 1.00 98.00 234 LYS A C 1
ATOM 1879 O O . LYS A 1 234 ? -30.138 -9.794 37.380 1.00 98.00 234 LYS A O 1
ATOM 1884 N N . GLU A 1 235 ? -28.659 -8.355 36.503 1.00 97.38 235 GLU A N 1
ATOM 1885 C CA . GLU A 1 235 ? -28.521 -7.549 37.718 1.00 97.38 235 GLU A CA 1
ATOM 1886 C C . GLU A 1 235 ? -29.811 -6.794 38.058 1.00 97.38 235 GLU A C 1
ATOM 1888 O O . GLU A 1 235 ? -30.188 -6.718 39.228 1.00 97.38 235 GLU A O 1
ATOM 1893 N N . ALA A 1 236 ? -30.511 -6.255 37.057 1.00 97.06 236 ALA A N 1
ATOM 1894 C CA . ALA A 1 236 ? -31.798 -5.594 37.247 1.00 97.06 236 ALA A CA 1
ATOM 1895 C C . ALA A 1 236 ? -32.872 -6.580 37.734 1.00 97.06 236 ALA A C 1
ATOM 1897 O O . ALA A 1 236 ? -33.593 -6.281 38.686 1.00 97.06 236 ALA A O 1
ATOM 1898 N N . ALA A 1 237 ? -32.932 -7.778 37.144 1.00 96.75 237 ALA A N 1
ATOM 1899 C CA . ALA A 1 237 ? -33.834 -8.842 37.575 1.00 96.75 237 ALA A CA 1
ATOM 1900 C C . ALA A 1 237 ? -33.515 -9.325 39.001 1.00 96.75 237 ALA A C 1
ATOM 1902 O O . ALA A 1 237 ? -34.428 -9.504 39.805 1.00 96.75 237 ALA A O 1
ATOM 1903 N N . ALA A 1 238 ? -32.230 -9.473 39.345 1.00 96.62 238 ALA A N 1
ATOM 1904 C CA . ALA A 1 238 ? -31.799 -9.855 40.689 1.00 96.62 238 ALA A CA 1
ATOM 1905 C C . ALA A 1 238 ? -32.192 -8.805 41.742 1.00 96.62 238 ALA A C 1
ATOM 1907 O O . ALA A 1 238 ? -32.706 -9.165 42.798 1.00 96.62 238 ALA A O 1
ATOM 1908 N N . LYS A 1 239 ? -32.023 -7.510 41.439 1.00 94.88 239 LYS A N 1
ATOM 1909 C CA . LYS A 1 239 ? -32.450 -6.408 42.321 1.00 94.88 239 LYS A CA 1
ATOM 1910 C C . LYS A 1 239 ? -33.970 -6.336 42.481 1.00 94.88 239 LYS A C 1
ATOM 1912 O O . LYS A 1 239 ? -34.442 -5.988 43.556 1.00 94.88 239 LYS A O 1
ATOM 1917 N N . GLY A 1 240 ? -34.734 -6.662 41.437 1.00 92.69 240 GLY A N 1
ATOM 1918 C CA . GLY A 1 240 ? -36.198 -6.713 41.505 1.00 92.69 240 GLY A CA 1
ATOM 1919 C C . GLY A 1 240 ? -36.745 -7.903 42.302 1.00 92.69 240 GLY A C 1
ATOM 1920 O O . GLY A 1 240 ? -37.852 -7.824 42.829 1.00 92.69 240 GLY A O 1
ATOM 1921 N N . ALA A 1 241 ? -35.981 -8.994 42.401 1.00 92.19 241 ALA A N 1
ATOM 1922 C CA . ALA A 1 241 ? -36.379 -10.208 43.111 1.00 92.19 241 ALA A CA 1
ATOM 1923 C C . ALA A 1 241 ? -36.004 -10.214 44.603 1.00 92.19 241 ALA A C 1
ATOM 1925 O O . ALA A 1 241 ? -36.491 -11.084 45.327 1.00 92.19 241 ALA A O 1
ATOM 1926 N N . GLU A 1 242 ? -35.159 -9.290 45.082 1.00 89.81 242 GLU A N 1
ATOM 1927 C CA . GLU A 1 242 ? -34.831 -9.208 46.509 1.00 89.81 242 GLU A CA 1
ATOM 1928 C C . GLU A 1 242 ? -36.076 -8.732 47.283 1.00 89.81 242 GLU A C 1
ATOM 1930 O O . GLU A 1 242 ? -36.510 -7.588 47.112 1.00 89.81 242 GLU A O 1
ATOM 1935 N N . PRO A 1 243 ? -36.702 -9.591 48.115 1.00 85.69 243 PRO A N 1
ATOM 1936 C CA . PRO A 1 243 ? -37.878 -9.191 48.869 1.00 85.69 243 PRO A CA 1
ATOM 1937 C C . PRO A 1 243 ? -37.490 -8.051 49.816 1.00 85.69 243 PRO A C 1
ATOM 1939 O O . PRO A 1 243 ? -36.393 -8.080 50.383 1.00 85.69 243 PRO A O 1
ATOM 1942 N N . PRO A 1 244 ? -38.365 -7.050 50.022 1.00 83.88 244 PRO A N 1
ATOM 1943 C CA . PRO A 1 244 ? -38.052 -5.913 50.873 1.00 83.88 244 PRO A CA 1
ATOM 1944 C C . PRO A 1 244 ? -37.644 -6.428 52.253 1.00 83.88 244 PRO A C 1
ATOM 1946 O O . PRO A 1 244 ? -38.455 -7.034 52.961 1.00 83.88 244 PRO A O 1
ATOM 1949 N N . ARG A 1 245 ? -36.372 -6.222 52.624 1.00 80.44 245 ARG A N 1
ATOM 1950 C CA . ARG A 1 245 ? -35.868 -6.563 53.956 1.00 80.44 245 ARG A CA 1
ATOM 1951 C C . ARG A 1 245 ? -36.724 -5.820 54.973 1.00 80.44 245 ARG A C 1
ATOM 1953 O O . ARG A 1 245 ? -36.625 -4.601 55.099 1.00 80.44 245 ARG A O 1
ATOM 1960 N N . ARG A 1 246 ? -37.589 -6.554 55.677 1.00 77.81 246 ARG A N 1
ATOM 1961 C CA . ARG A 1 246 ? -38.329 -6.019 56.819 1.00 77.81 246 ARG A CA 1
ATOM 1962 C C . ARG A 1 246 ? -37.298 -5.619 57.868 1.00 77.81 246 ARG A C 1
ATOM 1964 O O . ARG A 1 246 ? -36.618 -6.481 58.415 1.00 77.81 246 ARG A O 1
ATOM 1971 N N . LEU A 1 247 ? -37.154 -4.315 58.083 1.00 79.88 247 LEU A N 1
ATOM 1972 C CA . LEU A 1 247 ? -36.451 -3.769 59.237 1.00 79.88 247 LEU A CA 1
ATOM 1973 C C . LEU A 1 247 ? -37.247 -4.203 60.475 1.00 79.88 247 LEU A C 1
ATOM 1975 O O . LEU A 1 247 ? -38.425 -3.859 60.587 1.00 79.88 247 LEU A O 1
ATOM 1979 N N . VAL A 1 248 ? -36.627 -5.029 61.318 1.00 77.75 248 VAL A N 1
ATOM 1980 C CA . VAL A 1 248 ? -37.145 -5.469 62.623 1.00 77.75 248 VAL A CA 1
ATOM 1981 C C . VAL A 1 248 ? -36.428 -4.678 63.701 1.00 77.75 248 VAL A C 1
ATOM 1983 O O . VAL A 1 248 ? -35.190 -4.542 63.571 1.00 77.75 248 VAL A O 1
#

pLDDT: mean 72.3, std 20.57, range [37.38, 98.69]

Sequence (248 aa):
MYPHHWGHMYRCGRATSRFFWFAFGAGFATWWHCHHDAHAWAEARQCMRDRIPQRAYPPPGTALPPPPFPDAPQDPAETQAQMQGPPQPQRHNGRHGHWDHWGWWGGRDARAQQQDGGRPGWGPSGRDSAGPGWARDAAAREGAWGPPPPPTPIPGSQPGQGEKDIVQQATDTITELSEATLNNLLVTVESLKAKLAEHRMQREQQEREIQALREAKFKQFEEWQRQLQAQQEKEAAAKGAEPPRRLV

Foldseek 3Di:
DDDDDPPPDPPPPPPVVVVVVVVVVVVVVVVVVVVVVVVVVVVVVVVPPDPPPCVVDDPPPPPDDPDPPPPDDDDPDDDPDDDDDDDDPPPPPPDDDPPVPPPPDDDDDDDDDDDDDDDDDPDDDDDDDDDDDPPDDPDDDPDDPDDDDDDDDDPDDDDDDVVVVVVVVVVVVVVVVVVVVVVVVVVVVVVVVVVVVVVVVVVVVVVVVVVVVVVVVVVVVVVVVVVVVVVVVVVVVVVVPPPPPPDD

Radius of gyration: 42.12 Å; chains: 1; bounding box: 97×69×123 Å

Secondary structure (DSSP, 8-state):
--------SSTTTTTHHHHHHHHHHHHHHHHHHHHHHHHHHHHHHHTS-----GGGSPPTT-PPPPP-PPPP---S-S---------------S---S-TT---S----------------------------------------PPPPPPP----PPPSSHHHHHHHHHHHHHHHHHHHHHHHHHHHHHHHHHHHHHHHHHHHHHHHHHHHHHHHHHHHHHHHHHHHHHHHHHHHHHHHHS------

Organism: Trametes pubescens (NCBI:txid154538)